Protein AF-A0A1E4BY58-F1 (afdb_monomer_lite)

Foldseek 3Di:
DQPCVVVVPFLLVLVVVVCCCPPVVDDDDPVVSVSSVVNNVVPVVRNLLSCLQPDDPVPDDPVSVVVSVVSVVVVVVVVCVVCVPPPPVPAAEWEWDFDDDDDDFPPDDFDQKDKDFDDWQDQKKKKKKKAALQDAFAKWWKWKAAPVGTQHIYIYTGHDSHGMTIIIDMGGDDNVDGGRMIMIGTAFQDDDDPPDDPVSCSHGNGGGITMDMD

Radius of gyration: 23.27 Å; chains: 1; bounding box: 49×33×70 Å

Secondary structure (DSSP, 8-state):
--HHHHTT--HHHHHHHHHHHHTT-----HHHHHHHHHHHHT-HHHHHHHHHHHS-GGG--HHHHHHHHHHHHHHHHHHHHHTTT-------EEE-EE-PPPS---SSPPBSEEEEE--TT-SEEEEEEEEEEESSSEEEEEEEE-SSSEEEEEEEEESS-EEEEEEEEEEEPPTTS--SEEEEEEE-SSPPPTT--HHHHHHHS---BEEEE-

Sequence (214 aa):
MSLATELGIPAEVTLALTYVREVLGYPIPESILAQLWSATRSMPADYYKALMLGYPRTRHSMVSSVGRRIFKARHQAQVKAANGSVGSAADPRIEMRRVGRPAGLPDSPPALRHRVSIAPGAQRCAIVIAMEGAGPARRYVFEVNTHDRHLAQLTYRDLFGRGELFLGAEIGLPGDVAVDHIWIEARQSGILVPGHSADEQAKFGPRPFRLLAS

Structure (mmCIF, N/CA/C/O backbone):
data_AF-A0A1E4BY58-F1
#
_entry.id   AF-A0A1E4BY58-F1
#
loop_
_atom_site.group_PDB
_atom_site.id
_atom_site.type_symbol
_atom_site.label_atom_id
_atom_site.label_alt_id
_atom_site.label_comp_id
_atom_site.label_asym_id
_atom_site.label_entity_id
_atom_site.label_seq_id
_atom_site.pdbx_PDB_ins_code
_atom_site.Cartn_x
_atom_site.Cartn_y
_atom_site.Cartn_z
_atom_site.occupancy
_atom_site.B_iso_or_equiv
_atom_site.auth_seq_id
_atom_site.auth_comp_id
_atom_site.auth_asym_id
_atom_site.auth_atom_id
_atom_site.pdbx_PDB_model_num
ATOM 1 N N . MET A 1 1 ? 9.809 -8.967 -48.007 1.00 46.97 1 MET A N 1
ATOM 2 C CA . MET A 1 1 ? 9.411 -8.735 -46.600 1.00 46.97 1 MET A CA 1
ATOM 3 C C . MET A 1 1 ? 10.316 -9.578 -45.721 1.00 46.97 1 MET A C 1
ATOM 5 O O . MET A 1 1 ? 10.729 -10.630 -46.187 1.00 46.97 1 MET A O 1
ATOM 9 N N . SER A 1 2 ? 10.715 -9.115 -44.531 1.00 52.78 2 SER A N 1
ATOM 10 C CA . SER A 1 2 ? 11.531 -9.957 -43.645 1.00 52.78 2 SER A CA 1
ATOM 11 C C . SER A 1 2 ? 10.623 -10.905 -42.852 1.00 52.78 2 SER A C 1
ATOM 13 O O . SER A 1 2 ? 9.502 -10.535 -42.501 1.00 52.78 2 SER A O 1
ATOM 15 N N . LEU A 1 3 ? 11.109 -12.116 -42.563 1.00 53.34 3 LEU A N 1
ATOM 16 C CA . LEU A 1 3 ? 10.375 -13.163 -41.837 1.00 53.34 3 LEU A CA 1
ATOM 17 C C . LEU A 1 3 ? 9.826 -12.664 -40.485 1.00 53.34 3 LEU A C 1
ATOM 19 O O . LEU A 1 3 ? 8.757 -13.062 -40.040 1.00 53.34 3 LEU A O 1
ATOM 23 N N . ALA A 1 4 ? 10.542 -11.736 -39.845 1.00 51.12 4 ALA A N 1
ATOM 24 C CA . ALA A 1 4 ? 10.138 -11.118 -38.587 1.00 51.12 4 ALA A CA 1
ATOM 25 C C . ALA A 1 4 ? 8.933 -10.168 -38.733 1.00 51.12 4 ALA A C 1
ATOM 27 O O . ALA A 1 4 ? 8.149 -10.039 -37.795 1.00 51.12 4 ALA A O 1
ATOM 28 N N . THR A 1 5 ? 8.755 -9.537 -39.899 1.00 54.44 5 THR A N 1
ATOM 29 C CA . THR A 1 5 ? 7.566 -8.733 -40.217 1.00 54.44 5 THR A CA 1
ATOM 30 C C . THR A 1 5 ? 6.358 -9.622 -40.523 1.00 54.44 5 THR A C 1
ATOM 32 O O . THR A 1 5 ? 5.258 -9.311 -40.080 1.00 54.44 5 THR A O 1
ATOM 35 N N . GLU A 1 6 ? 6.556 -10.747 -41.218 1.00 56.97 6 GLU A N 1
ATOM 36 C CA . GLU A 1 6 ? 5.494 -11.733 -41.498 1.00 56.97 6 GLU A CA 1
ATOM 37 C C . GLU A 1 6 ? 5.015 -12.461 -40.234 1.00 56.97 6 GLU A C 1
ATOM 39 O O . GLU A 1 6 ? 3.825 -12.719 -40.082 1.00 56.97 6 GLU A O 1
ATOM 44 N N . LEU A 1 7 ? 5.923 -12.737 -39.296 1.00 58.59 7 LEU A N 1
ATOM 45 C CA . LEU A 1 7 ? 5.618 -13.377 -38.012 1.00 58.59 7 LEU A CA 1
ATOM 46 C C . LEU A 1 7 ? 5.149 -12.390 -36.926 1.00 58.59 7 LEU A C 1
ATOM 48 O O . LEU A 1 7 ? 4.880 -12.810 -35.802 1.00 58.59 7 LEU A O 1
ATOM 52 N N . GLY A 1 8 ? 5.071 -11.088 -37.228 1.00 59.50 8 GLY A N 1
ATOM 53 C CA . GLY A 1 8 ? 4.633 -10.062 -36.277 1.00 59.50 8 GLY A CA 1
ATOM 54 C C . GLY A 1 8 ? 5.511 -9.960 -35.024 1.00 59.50 8 GLY A C 1
ATOM 55 O O . GLY A 1 8 ? 4.993 -9.706 -33.937 1.00 59.50 8 GLY A O 1
ATOM 56 N N . ILE A 1 9 ? 6.824 -10.194 -35.144 1.00 61.91 9 ILE A N 1
ATOM 57 C CA . ILE A 1 9 ? 7.728 -10.237 -33.988 1.00 61.91 9 ILE A CA 1
ATOM 58 C C . ILE A 1 9 ? 7.882 -8.822 -33.399 1.00 61.91 9 ILE A C 1
ATOM 60 O O . ILE A 1 9 ? 8.377 -7.930 -34.094 1.00 61.91 9 ILE A O 1
ATOM 64 N N . PRO A 1 10 ? 7.510 -8.598 -32.123 1.00 65.25 10 PRO A N 1
ATOM 65 C CA . PRO A 1 10 ? 7.598 -7.281 -31.499 1.00 65.25 10 PRO A CA 1
ATOM 66 C C . PRO A 1 10 ? 9.046 -6.794 -31.350 1.00 65.25 10 PRO A C 1
ATOM 68 O O . PRO A 1 10 ? 9.957 -7.580 -31.072 1.00 65.25 10 PRO A O 1
ATOM 71 N N . ALA A 1 11 ? 9.263 -5.480 -31.459 1.00 66.12 11 ALA A N 1
ATOM 72 C CA . ALA A 1 11 ? 10.578 -4.845 -31.305 1.00 66.12 11 ALA A CA 1
ATOM 73 C C . ALA A 1 11 ? 11.234 -5.131 -29.935 1.00 66.12 11 ALA A C 1
ATOM 75 O O . ALA A 1 11 ? 12.462 -5.132 -29.804 1.00 66.12 11 ALA A O 1
ATOM 76 N N . GLU A 1 12 ? 10.422 -5.415 -28.917 1.00 64.94 12 GLU A N 1
ATOM 77 C CA . GLU A 1 12 ? 10.828 -5.851 -27.582 1.00 64.94 12 GLU A CA 1
ATOM 78 C C . GLU A 1 12 ? 11.657 -7.142 -27.612 1.00 64.94 12 GLU A C 1
ATOM 80 O O . GLU A 1 12 ? 12.618 -7.273 -26.851 1.00 64.94 12 GLU A O 1
ATOM 85 N N . VAL A 1 13 ? 11.332 -8.070 -28.515 1.00 66.38 13 VAL A N 1
ATOM 86 C CA . VAL A 1 13 ? 12.014 -9.365 -28.648 1.00 66.38 13 VAL A CA 1
ATOM 87 C C . VAL A 1 13 ? 13.429 -9.174 -29.193 1.00 66.38 13 VAL A C 1
ATOM 89 O O . VAL A 1 13 ? 14.374 -9.759 -28.665 1.00 66.38 13 VAL A O 1
ATOM 92 N N . THR A 1 14 ? 13.610 -8.291 -30.178 1.00 69.38 14 THR A N 1
ATOM 93 C CA . THR A 1 14 ? 14.926 -7.946 -30.744 1.00 69.38 14 THR A CA 1
ATOM 94 C C . THR A 1 14 ? 15.875 -7.397 -29.682 1.00 69.38 14 THR A C 1
ATOM 96 O O . THR A 1 14 ? 17.033 -7.810 -29.591 1.00 69.38 14 THR A O 1
ATOM 99 N N . LEU A 1 15 ? 15.384 -6.481 -28.845 1.00 65.88 15 LEU A N 1
ATOM 100 C CA . LEU A 1 15 ? 16.181 -5.861 -27.787 1.00 65.88 15 LEU A CA 1
ATOM 101 C C . LEU A 1 15 ? 16.506 -6.839 -26.656 1.00 65.88 15 LEU A C 1
ATOM 103 O O . LEU A 1 15 ? 17.638 -6.847 -26.171 1.00 65.88 15 LEU A O 1
ATOM 107 N N . ALA A 1 16 ? 15.552 -7.690 -26.268 1.00 67.19 16 ALA A N 1
ATOM 108 C CA . ALA A 1 16 ? 15.780 -8.726 -25.266 1.00 67.19 16 ALA A CA 1
ATOM 109 C C . ALA A 1 16 ? 16.841 -9.738 -25.730 1.00 67.19 16 ALA A C 1
ATOM 111 O O . ALA A 1 16 ? 17.780 -10.023 -24.989 1.00 67.19 16 ALA A O 1
ATOM 112 N N . LEU A 1 17 ? 16.743 -10.226 -26.970 1.00 70.88 17 LEU A N 1
ATOM 113 C CA . LEU A 1 17 ? 17.702 -11.177 -27.543 1.00 70.88 17 LEU A CA 1
ATOM 114 C C . LEU A 1 17 ? 19.094 -10.561 -27.726 1.00 70.88 17 LEU A C 1
ATOM 116 O O . LEU A 1 17 ? 20.095 -11.214 -27.441 1.00 70.88 17 LEU A O 1
ATOM 120 N N . THR A 1 18 ? 19.175 -9.288 -28.117 1.00 70.88 18 THR A N 1
ATOM 121 C CA . THR A 1 18 ? 20.461 -8.572 -28.189 1.00 70.88 18 THR A CA 1
ATOM 122 C C . THR A 1 18 ? 21.113 -8.480 -26.808 1.00 70.88 18 THR A C 1
ATOM 124 O O . THR A 1 18 ? 22.286 -8.813 -26.658 1.00 70.88 18 THR A O 1
ATOM 127 N N . TYR A 1 19 ? 20.345 -8.127 -25.771 1.00 67.62 19 TYR A N 1
ATOM 128 C CA . TYR A 1 19 ? 20.844 -8.086 -24.395 1.00 67.62 19 TYR A CA 1
ATOM 129 C C . TYR A 1 19 ? 21.314 -9.463 -23.900 1.00 67.62 19 TYR A C 1
ATOM 131 O O . TYR A 1 19 ? 22.380 -9.572 -23.298 1.00 67.62 19 TYR A O 1
ATOM 139 N N . VAL A 1 20 ? 20.558 -10.528 -24.178 1.00 69.62 20 VAL A N 1
ATOM 140 C CA . VAL A 1 20 ? 20.932 -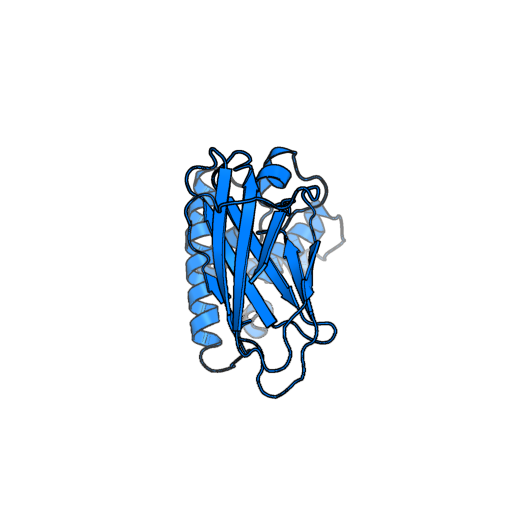11.904 -23.809 1.00 69.62 20 VAL A CA 1
ATOM 141 C C . VAL A 1 20 ? 22.244 -12.331 -24.477 1.00 69.62 20 VAL A C 1
ATOM 143 O O . VAL A 1 20 ? 23.090 -12.939 -23.823 1.00 69.62 20 VAL A O 1
ATOM 146 N N . ARG A 1 21 ? 22.466 -11.967 -25.742 1.00 76.19 21 ARG A N 1
ATOM 147 C CA . ARG A 1 21 ? 23.733 -12.252 -26.425 1.00 76.19 21 ARG A CA 1
ATOM 148 C C . ARG A 1 21 ? 24.895 -11.444 -25.855 1.00 76.19 21 ARG A C 1
ATOM 150 O O . ARG A 1 21 ? 25.920 -12.014 -25.501 1.00 76.19 21 ARG A O 1
ATOM 157 N N . GLU A 1 22 ? 24.749 -10.124 -25.795 1.00 74.56 22 GLU A N 1
ATOM 158 C CA . GLU A 1 22 ? 25.859 -9.212 -25.491 1.00 74.56 22 GLU A CA 1
ATOM 159 C C . GLU A 1 22 ? 26.211 -9.165 -24.003 1.00 74.56 22 GLU A C 1
ATOM 161 O O . GLU A 1 22 ? 27.372 -8.977 -23.652 1.00 74.56 22 GLU A O 1
ATOM 166 N N . VAL A 1 23 ? 25.220 -9.321 -23.121 1.00 70.50 23 VAL A N 1
ATOM 167 C CA . VAL A 1 23 ? 25.404 -9.175 -21.669 1.00 70.50 23 VAL A CA 1
ATOM 168 C C . VAL A 1 23 ? 25.428 -10.521 -20.957 1.00 70.50 23 VAL A C 1
ATOM 170 O O . VAL A 1 23 ? 26.223 -10.694 -20.039 1.00 70.50 23 VAL A O 1
ATOM 173 N N . LEU A 1 24 ? 24.583 -11.474 -21.364 1.00 68.25 24 LEU A N 1
ATOM 174 C CA . LEU A 1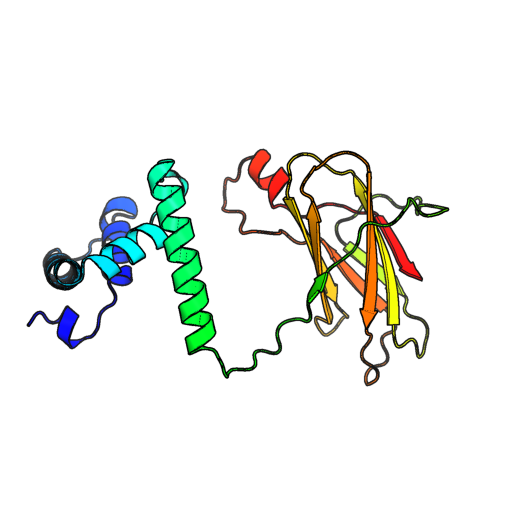 24 ? 24.542 -12.809 -20.748 1.00 68.25 24 LEU A CA 1
ATOM 175 C C . LEU A 1 24 ? 25.424 -13.834 -21.479 1.00 68.25 24 LEU A C 1
ATOM 177 O O . LEU A 1 24 ? 25.535 -14.967 -21.018 1.00 68.25 24 LEU A O 1
ATOM 181 N N . GLY A 1 25 ? 26.054 -13.451 -22.596 1.00 71.75 25 GLY A N 1
ATOM 182 C CA . GLY A 1 25 ? 27.020 -14.280 -23.321 1.00 71.75 25 GLY A CA 1
ATOM 183 C C . GLY A 1 25 ? 26.413 -15.480 -24.050 1.00 71.75 25 GLY A C 1
ATOM 184 O O . GLY A 1 25 ? 27.142 -16.392 -24.435 1.00 71.75 25 GLY A O 1
ATOM 185 N N . TYR A 1 26 ? 25.091 -15.513 -24.239 1.00 73.38 26 TYR A N 1
ATOM 186 C CA . TYR A 1 26 ? 24.438 -16.629 -24.920 1.00 73.38 26 TYR A CA 1
ATOM 187 C C . TYR A 1 26 ? 24.662 -16.565 -26.440 1.00 73.38 26 TYR A C 1
ATOM 189 O O . TYR A 1 26 ? 24.465 -15.508 -27.050 1.00 73.38 26 TYR A O 1
ATOM 197 N N . PRO A 1 27 ? 25.025 -17.685 -27.091 1.00 72.44 27 PRO A N 1
ATOM 198 C CA . PRO A 1 27 ? 25.291 -17.713 -28.523 1.00 72.44 27 PRO A CA 1
ATOM 199 C C . PRO A 1 27 ? 23.979 -17.668 -29.314 1.00 72.44 27 PRO A C 1
ATOM 201 O O . PRO A 1 27 ? 23.386 -18.693 -29.641 1.00 72.44 27 PRO A O 1
ATOM 204 N N . ILE A 1 28 ? 23.517 -16.458 -29.626 1.00 74.38 28 ILE A N 1
ATOM 205 C CA . ILE A 1 28 ? 22.396 -16.235 -30.543 1.00 74.38 28 ILE A CA 1
ATOM 206 C C . ILE A 1 28 ? 22.964 -16.041 -31.959 1.00 74.38 28 ILE A C 1
ATOM 208 O O . ILE A 1 28 ? 23.807 -15.157 -32.144 1.00 74.38 28 ILE A O 1
ATOM 212 N N . PRO A 1 29 ? 22.523 -16.829 -32.960 1.00 82.19 29 PRO A N 1
ATOM 213 C CA . PRO A 1 29 ? 22.998 -16.706 -34.335 1.00 82.19 29 PRO A CA 1
ATOM 214 C C . PRO A 1 29 ? 22.824 -15.292 -34.906 1.00 82.19 29 PRO A C 1
ATOM 216 O O . PRO A 1 29 ? 21.736 -14.716 -34.856 1.00 82.19 29 PRO A O 1
ATOM 219 N N . GLU A 1 30 ? 23.887 -14.755 -35.512 1.00 77.06 30 GLU A N 1
ATOM 220 C CA . GLU A 1 30 ? 23.903 -13.409 -36.111 1.00 77.06 30 GLU A CA 1
ATOM 221 C C . GLU A 1 30 ? 22.820 -13.235 -37.183 1.00 77.06 30 GLU A C 1
ATOM 223 O O . GLU A 1 30 ? 22.201 -12.181 -37.289 1.00 77.06 30 GLU A O 1
ATOM 228 N N . SER A 1 31 ? 22.531 -14.294 -37.943 1.00 76.81 31 SER A N 1
ATOM 229 C CA . SER A 1 31 ? 21.498 -14.293 -38.981 1.00 76.81 31 SER A CA 1
ATOM 230 C C . SER A 1 31 ? 20.103 -13.981 -38.430 1.00 76.81 31 SER A C 1
ATOM 232 O O . SER A 1 31 ? 19.334 -13.276 -39.082 1.00 76.81 31 SER A O 1
ATOM 234 N N . ILE A 1 32 ? 19.790 -14.449 -37.218 1.00 72.00 32 ILE A N 1
ATOM 235 C CA . ILE A 1 32 ? 18.512 -14.192 -36.545 1.00 72.00 32 ILE A CA 1
ATOM 236 C C . ILE A 1 32 ? 18.453 -12.732 -36.088 1.00 72.00 32 ILE A C 1
ATOM 238 O O . ILE A 1 32 ? 17.464 -12.043 -36.333 1.00 72.00 32 ILE A O 1
ATOM 242 N N . LEU A 1 33 ? 19.532 -12.223 -35.487 1.00 72.06 33 LEU A N 1
ATOM 243 C CA . LEU A 1 33 ? 19.598 -10.830 -35.044 1.00 72.06 33 LEU A CA 1
ATOM 244 C C . LEU A 1 33 ? 19.538 -9.852 -36.218 1.00 72.06 33 LEU A C 1
ATOM 246 O O . LEU A 1 33 ? 18.792 -8.882 -36.148 1.00 72.06 33 LEU A O 1
ATOM 250 N N . ALA A 1 34 ? 20.245 -10.115 -37.316 1.00 74.50 34 ALA A N 1
ATOM 251 C CA . ALA A 1 34 ? 20.213 -9.274 -38.510 1.00 74.50 34 ALA A CA 1
ATOM 252 C C . ALA A 1 34 ? 18.800 -9.168 -39.114 1.00 74.50 34 ALA A C 1
ATOM 254 O O . ALA A 1 34 ? 18.358 -8.074 -39.481 1.00 74.50 34 ALA A O 1
ATOM 255 N N . GLN A 1 35 ? 18.051 -10.276 -39.153 1.00 69.94 35 GLN A N 1
ATOM 256 C CA . GLN A 1 35 ? 16.657 -10.278 -39.607 1.00 69.94 35 GLN A CA 1
ATOM 257 C C . GLN A 1 35 ? 15.755 -9.467 -38.671 1.00 69.94 35 GLN A C 1
ATOM 259 O O . GLN A 1 35 ? 14.987 -8.621 -39.138 1.00 69.94 35 GLN A O 1
ATOM 264 N N . LEU A 1 36 ? 15.900 -9.653 -37.359 1.00 68.00 36 LEU A N 1
ATOM 265 C CA . LEU A 1 36 ? 15.161 -8.900 -36.346 1.00 68.00 36 LEU A CA 1
ATOM 266 C C . LEU A 1 36 ? 15.479 -7.399 -36.398 1.00 68.00 36 LEU A C 1
ATOM 268 O O . LEU A 1 36 ? 14.567 -6.573 -36.363 1.00 68.00 36 LEU A O 1
ATOM 272 N N . TRP A 1 37 ? 16.747 -7.021 -36.571 1.00 68.19 37 TRP A N 1
ATOM 273 C CA . TRP A 1 37 ? 17.176 -5.631 -36.739 1.00 68.19 37 TRP A CA 1
ATOM 274 C C . TRP A 1 37 ? 16.592 -4.988 -37.995 1.00 68.19 37 TRP A C 1
ATOM 276 O O . TRP A 1 37 ? 16.161 -3.835 -37.937 1.00 68.19 37 TRP A O 1
ATOM 286 N N . SER A 1 38 ? 16.532 -5.719 -39.111 1.00 69.62 38 SER A N 1
ATOM 287 C CA . SER A 1 38 ? 15.926 -5.218 -40.351 1.00 69.62 38 SER A CA 1
ATOM 288 C C . SER A 1 38 ? 14.427 -4.932 -40.193 1.00 69.62 38 SER A C 1
ATOM 290 O O . SER A 1 38 ? 13.962 -3.875 -40.616 1.00 69.62 38 SER A O 1
ATOM 292 N N . ALA A 1 39 ? 13.689 -5.809 -39.499 1.00 65.00 39 ALA A N 1
ATOM 293 C CA . ALA A 1 39 ? 12.278 -5.598 -39.177 1.00 65.00 39 ALA A CA 1
ATOM 294 C C . ALA A 1 39 ? 12.092 -4.430 -38.203 1.00 65.00 39 ALA A C 1
ATOM 296 O O . ALA A 1 39 ? 11.260 -3.554 -38.417 1.00 65.00 39 ALA A O 1
ATOM 297 N N . THR A 1 40 ? 12.921 -4.366 -37.165 1.00 62.38 40 THR A N 1
ATOM 298 C CA . THR A 1 40 ? 12.799 -3.370 -36.095 1.00 62.38 40 THR A CA 1
ATOM 299 C C . THR A 1 40 ? 13.118 -1.953 -36.588 1.00 62.38 40 THR A C 1
ATOM 301 O O . THR A 1 40 ? 12.445 -0.995 -36.212 1.00 62.38 40 THR A O 1
ATOM 304 N N . ARG A 1 41 ? 14.095 -1.799 -37.495 1.00 64.75 41 ARG A N 1
ATOM 305 C CA . ARG A 1 41 ? 14.437 -0.504 -38.119 1.00 64.75 41 ARG A CA 1
ATOM 306 C C . ARG A 1 41 ? 13.337 0.051 -39.027 1.00 64.75 41 ARG A C 1
ATOM 308 O O . ARG A 1 41 ? 13.316 1.257 -39.252 1.00 64.75 41 ARG A O 1
ATOM 315 N N . SER A 1 42 ? 12.421 -0.790 -39.512 1.00 64.81 42 SER A N 1
ATOM 316 C CA . SER A 1 42 ? 11.262 -0.342 -40.297 1.00 64.81 42 SER A CA 1
ATOM 31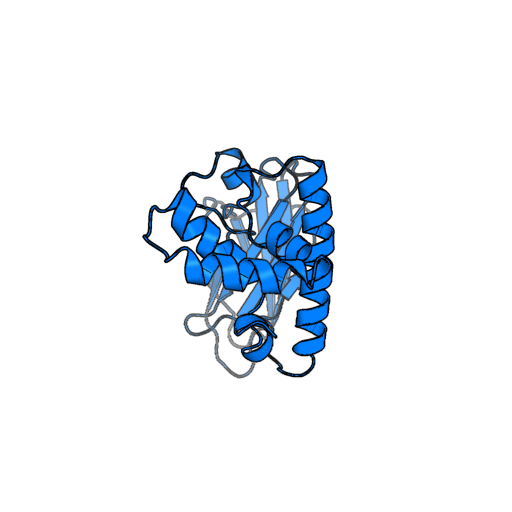7 C C . SER A 1 42 ? 10.159 0.309 -39.444 1.00 64.81 42 SER A C 1
ATOM 319 O O . SER A 1 42 ? 9.297 0.997 -39.984 1.00 64.81 42 SER A O 1
ATOM 321 N N . MET A 1 43 ? 10.220 0.161 -38.111 1.00 65.56 43 MET A N 1
ATOM 322 C CA . MET A 1 43 ? 9.255 0.712 -37.148 1.00 65.56 43 MET A CA 1
ATOM 323 C C . MET A 1 43 ? 9.976 1.471 -36.014 1.00 65.56 43 MET A C 1
ATOM 325 O O . MET A 1 43 ? 10.056 0.998 -34.876 1.00 65.56 43 MET A O 1
ATOM 329 N N . PRO A 1 44 ? 10.518 2.675 -36.288 1.00 65.25 44 PRO A N 1
ATOM 330 C CA . PRO A 1 44 ? 11.365 3.403 -35.340 1.00 65.25 44 PRO A CA 1
ATOM 331 C C . PRO A 1 44 ? 10.649 3.751 -34.025 1.00 65.25 44 PRO A C 1
ATOM 333 O O . PRO A 1 44 ? 11.271 3.730 -32.965 1.00 65.25 44 PRO A O 1
ATOM 336 N N . ALA A 1 45 ? 9.342 4.027 -34.056 1.00 67.12 45 ALA A N 1
ATOM 337 C CA . ALA A 1 45 ? 8.574 4.343 -32.852 1.00 67.12 45 ALA A CA 1
ATOM 338 C C . ALA A 1 45 ? 8.499 3.162 -31.863 1.00 67.12 45 ALA A C 1
ATOM 340 O O . ALA A 1 45 ? 8.691 3.358 -30.659 1.00 67.12 45 ALA A O 1
ATOM 341 N N . ASP A 1 46 ? 8.278 1.946 -32.367 1.00 64.31 46 ASP A N 1
ATOM 342 C CA . ASP A 1 46 ? 8.193 0.730 -31.553 1.00 64.31 46 ASP A CA 1
ATOM 343 C C . ASP A 1 46 ? 9.564 0.313 -31.024 1.00 64.31 46 ASP A C 1
ATOM 345 O O . ASP A 1 46 ? 9.687 -0.065 -29.860 1.00 64.31 46 ASP A O 1
ATOM 349 N N . TYR A 1 47 ? 10.620 0.517 -31.815 1.00 65.00 47 TYR A N 1
ATOM 350 C CA . TYR A 1 47 ? 11.999 0.362 -31.357 1.00 65.00 47 TYR A CA 1
ATOM 351 C C . TYR A 1 47 ? 12.330 1.272 -30.167 1.00 65.00 47 TYR A C 1
ATOM 353 O O . TYR A 1 47 ? 12.798 0.797 -29.132 1.00 65.00 47 TYR A O 1
ATOM 361 N N . TYR A 1 48 ? 12.061 2.578 -30.269 1.00 66.12 48 TYR A N 1
ATOM 362 C CA . TYR A 1 48 ? 12.342 3.512 -29.172 1.00 66.12 48 TYR A CA 1
ATOM 363 C C . TYR A 1 48 ? 11.475 3.239 -27.941 1.00 66.12 48 TYR A C 1
ATOM 365 O O . TYR A 1 48 ? 11.959 3.356 -26.813 1.00 66.12 48 TYR A O 1
ATOM 373 N N . LYS A 1 49 ? 10.213 2.842 -28.132 1.00 66.31 49 LYS A N 1
ATOM 374 C CA . LYS A 1 49 ? 9.328 2.403 -27.046 1.00 66.31 49 LYS A CA 1
ATOM 375 C C . LYS A 1 49 ? 9.918 1.187 -26.330 1.00 66.31 49 LYS A C 1
ATOM 377 O O . LYS A 1 49 ? 10.063 1.223 -25.108 1.00 66.31 49 LYS A O 1
ATOM 382 N N . ALA A 1 50 ? 10.299 0.155 -27.072 1.00 63.81 50 ALA A N 1
ATOM 383 C CA . ALA A 1 50 ? 10.873 -1.066 -26.529 1.00 63.81 50 ALA A CA 1
ATOM 384 C C . ALA A 1 50 ? 12.216 -0.804 -25.824 1.00 63.81 50 ALA A C 1
ATOM 386 O O . ALA A 1 50 ? 12.427 -1.2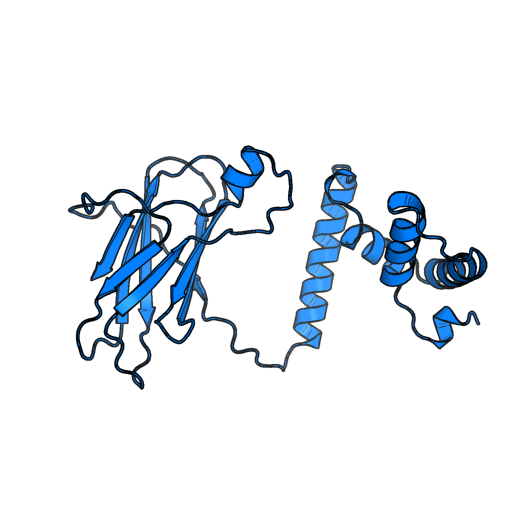83 -24.710 1.00 63.81 50 ALA A O 1
ATOM 387 N N . LEU A 1 51 ? 13.073 0.052 -26.391 1.00 66.00 51 LEU A N 1
ATOM 388 C CA . LEU A 1 51 ? 14.342 0.470 -25.786 1.00 66.00 51 LEU A CA 1
ATOM 389 C C . LEU A 1 51 ? 14.106 1.183 -24.453 1.00 66.00 51 LEU A C 1
ATOM 391 O O . LEU A 1 51 ? 14.719 0.860 -23.440 1.00 66.00 51 LEU A O 1
ATOM 395 N N . MET A 1 52 ? 13.167 2.127 -24.423 1.00 67.19 52 MET A N 1
ATOM 396 C CA . MET A 1 52 ? 12.850 2.877 -23.210 1.00 67.19 52 MET A CA 1
ATOM 397 C C . MET A 1 52 ? 12.201 2.006 -22.128 1.00 67.19 52 MET A C 1
ATOM 399 O O . MET A 1 52 ? 12.355 2.294 -20.941 1.00 67.19 52 MET A O 1
ATOM 403 N N . LEU A 1 53 ? 11.462 0.960 -22.502 1.00 65.19 53 LEU A N 1
ATOM 404 C CA . LEU A 1 53 ? 10.788 0.075 -21.551 1.00 65.19 53 LEU A CA 1
ATOM 405 C C . LEU A 1 53 ? 11.686 -1.061 -21.043 1.00 65.19 53 LEU A C 1
ATOM 407 O O . LEU A 1 53 ? 11.603 -1.372 -19.850 1.00 65.19 53 LEU A O 1
ATOM 411 N N . GLY A 1 54 ? 12.522 -1.634 -21.912 1.00 57.25 54 GLY A N 1
ATOM 412 C CA . GLY A 1 54 ? 13.302 -2.849 -21.663 1.00 57.25 54 GLY A CA 1
ATOM 413 C C . GLY A 1 54 ? 14.736 -2.636 -21.174 1.00 57.25 54 GLY A C 1
ATOM 414 O O . GLY A 1 54 ? 15.312 -3.561 -20.607 1.00 57.25 54 GLY A O 1
ATOM 415 N N . TYR A 1 55 ? 15.327 -1.447 -21.343 1.00 60.88 55 TYR A N 1
ATOM 416 C CA . TYR A 1 55 ? 16.718 -1.228 -20.931 1.00 60.88 55 TYR A CA 1
ATOM 417 C C . TYR A 1 55 ? 16.870 -1.122 -19.391 1.00 60.88 55 TYR A C 1
ATOM 419 O O . TYR A 1 55 ? 15.984 -0.581 -18.714 1.00 60.88 55 TYR A O 1
ATOM 427 N N . PRO A 1 56 ? 17.972 -1.630 -18.795 1.00 56.09 56 PRO A N 1
ATOM 428 C CA . PRO A 1 56 ? 18.180 -1.592 -17.347 1.00 56.09 56 PRO A CA 1
ATOM 429 C C . PRO A 1 56 ? 18.214 -0.167 -16.780 1.00 56.09 56 PRO A C 1
ATOM 431 O O . PRO A 1 56 ? 18.901 0.716 -17.297 1.00 56.09 56 PRO A O 1
ATOM 434 N N . ARG A 1 57 ? 17.528 0.042 -15.645 1.00 54.97 57 ARG A N 1
ATOM 435 C CA . ARG A 1 57 ? 17.354 1.355 -14.983 1.00 54.97 57 ARG A CA 1
ATOM 436 C C . ARG A 1 57 ? 18.669 2.072 -14.671 1.00 54.97 57 ARG A C 1
ATOM 438 O O . ARG A 1 57 ? 18.707 3.296 -14.706 1.00 54.97 57 ARG A O 1
ATOM 445 N N . THR A 1 58 ? 19.719 1.309 -14.388 1.00 51.91 58 THR A N 1
ATOM 446 C CA . THR A 1 58 ? 21.055 1.791 -14.014 1.00 51.91 58 THR A CA 1
ATOM 447 C C . THR A 1 58 ? 21.820 2.442 -15.166 1.00 51.91 58 THR A C 1
ATOM 449 O O . THR A 1 58 ? 22.810 3.120 -14.919 1.00 51.91 58 THR A O 1
ATOM 452 N N . ARG A 1 59 ? 21.367 2.279 -16.417 1.00 53.28 59 ARG A N 1
ATOM 453 C CA . ARG A 1 59 ? 22.014 2.845 -17.613 1.00 53.28 59 ARG A CA 1
ATOM 454 C C . ARG A 1 59 ? 21.248 4.009 -18.247 1.00 53.28 59 ARG A C 1
ATOM 456 O O . ARG A 1 59 ? 21.625 4.487 -19.314 1.00 53.28 59 ARG A O 1
ATOM 463 N N . HIS A 1 60 ? 20.172 4.473 -17.615 1.00 49.47 60 HIS A N 1
ATOM 464 C CA . HIS A 1 60 ? 19.420 5.624 -18.104 1.00 49.47 60 HIS A CA 1
ATOM 465 C C . HIS A 1 60 ? 20.064 6.943 -17.655 1.00 49.47 60 HIS A C 1
ATOM 467 O O . HIS A 1 60 ? 20.172 7.215 -16.462 1.00 49.47 60 HIS A O 1
ATOM 473 N N . SER A 1 61 ? 20.403 7.814 -18.608 1.00 55.59 61 SER A N 1
ATOM 474 C CA . SER A 1 61 ? 20.661 9.235 -18.339 1.00 55.59 61 SER A CA 1
ATOM 475 C C . SER A 1 61 ? 19.366 9.973 -17.954 1.00 55.59 61 SER A C 1
ATOM 477 O O . SER A 1 61 ? 18.266 9.505 -18.278 1.00 55.59 61 SER A O 1
ATOM 479 N N . MET A 1 62 ? 19.462 11.154 -17.318 1.00 47.50 62 MET A N 1
ATOM 480 C CA . MET A 1 62 ? 18.291 11.970 -16.929 1.00 47.50 62 MET A CA 1
ATOM 481 C C . MET A 1 62 ? 17.279 12.154 -18.075 1.00 47.50 62 MET A C 1
ATOM 483 O O . MET A 1 62 ? 16.079 11.997 -17.860 1.00 47.50 62 MET A O 1
ATOM 487 N N . VAL A 1 63 ? 17.746 12.393 -19.303 1.00 54.72 63 VAL A N 1
ATOM 488 C CA . VAL A 1 63 ? 16.889 12.590 -20.487 1.00 54.72 63 VAL A CA 1
ATOM 489 C C . VAL A 1 63 ? 16.132 11.309 -20.864 1.00 54.72 63 VAL A C 1
ATOM 491 O O . VAL A 1 63 ? 14.923 11.332 -21.098 1.00 54.72 63 VAL A O 1
ATOM 494 N N . SER A 1 64 ? 16.803 10.156 -20.837 1.00 52.38 64 SER A N 1
ATOM 495 C CA . SER A 1 64 ? 16.171 8.863 -21.139 1.00 52.38 64 SER A CA 1
ATOM 496 C C . SER A 1 64 ? 15.156 8.421 -20.068 1.00 52.38 64 SER A C 1
ATOM 498 O O . SER A 1 64 ? 14.192 7.715 -20.368 1.00 52.38 64 SER A O 1
ATOM 500 N N . SER A 1 65 ? 15.305 8.895 -18.826 1.00 53.75 65 SER A N 1
ATOM 501 C CA . SER A 1 65 ? 14.352 8.625 -17.741 1.00 53.75 65 SER A CA 1
ATOM 502 C C . SER A 1 65 ? 12.984 9.294 -17.966 1.00 53.75 65 SER A C 1
ATOM 504 O O . SER A 1 65 ? 11.941 8.704 -17.659 1.00 53.75 65 SER A O 1
ATOM 506 N N . VAL A 1 66 ? 12.978 10.493 -18.564 1.00 60.41 66 VAL A N 1
ATOM 507 C CA . VAL A 1 66 ? 11.763 11.248 -18.914 1.00 60.41 66 VAL A CA 1
ATOM 508 C C . VAL A 1 66 ? 11.036 10.573 -20.074 1.00 60.41 66 VAL A C 1
ATOM 510 O O . VAL A 1 66 ? 9.833 10.319 -19.973 1.00 60.41 66 VAL A O 1
ATOM 513 N N . GLY A 1 67 ? 11.770 10.188 -21.125 1.00 59.59 67 GLY A N 1
ATOM 514 C CA . GLY A 1 67 ? 11.225 9.436 -22.259 1.00 59.59 67 GLY A CA 1
ATOM 515 C C . GLY A 1 67 ? 10.535 8.152 -21.800 1.00 59.59 67 GLY A C 1
ATOM 516 O O . GLY A 1 67 ? 9.354 7.938 -22.077 1.00 59.59 67 GLY A O 1
ATOM 517 N N . ARG A 1 68 ? 11.211 7.350 -20.971 1.00 64.56 68 ARG A N 1
ATOM 518 C CA . ARG A 1 68 ? 10.630 6.143 -20.370 1.00 64.56 68 ARG A CA 1
ATOM 519 C C . ARG A 1 68 ? 9.341 6.408 -19.600 1.00 64.56 68 ARG A C 1
ATOM 521 O O . ARG A 1 68 ? 8.412 5.608 -19.686 1.00 64.56 68 ARG A O 1
ATOM 528 N N . ARG A 1 69 ? 9.250 7.503 -18.840 1.00 62.59 69 ARG A N 1
ATOM 529 C CA . ARG A 1 69 ? 8.029 7.846 -18.092 1.00 62.59 69 ARG A CA 1
ATOM 530 C C . ARG A 1 69 ? 6.845 8.094 -19.031 1.00 62.59 69 ARG A C 1
ATOM 532 O O . ARG A 1 69 ? 5.752 7.607 -18.746 1.00 62.59 69 ARG A O 1
ATOM 539 N N . ILE A 1 70 ? 7.077 8.780 -20.149 1.00 68.75 70 ILE A N 1
ATOM 540 C CA . ILE A 1 70 ? 6.067 9.054 -21.183 1.00 68.75 70 ILE A CA 1
ATOM 541 C C . ILE A 1 70 ? 5.637 7.753 -21.873 1.00 68.75 70 ILE A C 1
ATOM 543 O O . ILE A 1 70 ? 4.443 7.456 -21.939 1.00 68.75 70 ILE A O 1
ATOM 547 N N . PHE A 1 71 ? 6.593 6.937 -22.329 1.00 65.12 71 PHE A N 1
ATOM 548 C CA . PHE A 1 71 ? 6.299 5.666 -23.001 1.00 65.12 71 PHE A CA 1
ATOM 549 C C . PHE A 1 71 ? 5.608 4.663 -22.075 1.00 65.12 71 PHE A C 1
ATOM 551 O O . PHE A 1 71 ? 4.657 4.005 -22.489 1.00 65.12 71 PHE A O 1
ATOM 558 N N . LYS A 1 72 ? 6.002 4.602 -20.798 1.00 70.25 72 LYS A N 1
ATOM 559 C CA . LYS A 1 72 ? 5.336 3.768 -19.792 1.00 70.25 72 LYS A CA 1
ATOM 560 C C . LYS A 1 72 ? 3.897 4.216 -19.544 1.00 70.25 72 LYS A C 1
ATOM 562 O O . LYS A 1 72 ? 3.017 3.365 -19.473 1.00 70.25 72 LYS A O 1
ATOM 567 N N . ALA A 1 73 ? 3.645 5.520 -19.427 1.00 64.88 73 ALA A N 1
ATOM 568 C CA . ALA A 1 73 ? 2.292 6.043 -19.239 1.00 64.88 73 ALA A CA 1
ATOM 569 C C . ALA A 1 73 ? 1.389 5.723 -20.443 1.00 64.88 73 ALA A C 1
ATOM 571 O O . ALA A 1 73 ? 0.271 5.245 -20.260 1.00 64.88 73 ALA A O 1
ATOM 572 N N . ARG A 1 74 ? 1.899 5.899 -21.669 1.00 69.62 74 ARG A N 1
ATOM 573 C CA . ARG A 1 74 ? 1.186 5.550 -22.909 1.00 69.62 74 ARG A CA 1
ATOM 574 C C . ARG A 1 74 ? 0.925 4.051 -23.033 1.00 69.62 74 ARG A C 1
ATOM 576 O O . ARG A 1 74 ? -0.203 3.665 -23.309 1.00 69.62 74 ARG A O 1
ATOM 583 N N . HIS A 1 75 ? 1.922 3.213 -22.759 1.00 65.94 75 HIS A N 1
ATOM 584 C CA . HIS A 1 75 ? 1.760 1.758 -22.752 1.00 65.94 75 HIS A CA 1
ATOM 585 C C . HIS A 1 75 ? 0.721 1.318 -21.714 1.00 65.94 75 HIS A C 1
ATOM 587 O O . HIS A 1 75 ? -0.112 0.465 -21.991 1.00 65.94 75 HIS A O 1
ATOM 593 N N . GLN A 1 76 ? 0.730 1.900 -20.513 1.00 66.00 76 GLN A N 1
ATOM 594 C CA . GLN A 1 76 ? -0.275 1.594 -19.493 1.00 66.00 76 GLN A CA 1
ATOM 595 C C . GLN A 1 76 ? -1.684 2.023 -19.912 1.00 66.00 76 GLN A C 1
ATOM 597 O O . GLN A 1 76 ? -2.631 1.295 -19.639 1.00 66.00 76 GLN A O 1
ATOM 602 N N . ALA A 1 77 ? -1.833 3.170 -20.579 1.00 66.06 77 ALA A N 1
ATOM 603 C CA . ALA A 1 77 ? -3.115 3.602 -21.131 1.00 66.06 77 ALA A CA 1
ATOM 604 C C . ALA A 1 77 ? -3.601 2.667 -22.254 1.00 66.06 77 ALA A C 1
ATOM 606 O O . ALA A 1 77 ? -4.766 2.285 -22.250 1.00 66.06 77 ALA A O 1
ATOM 607 N N . GLN A 1 78 ? -2.706 2.236 -23.150 1.00 68.56 78 GLN A N 1
ATOM 608 C CA . GLN A 1 78 ? -3.007 1.266 -24.212 1.00 68.56 78 GLN A CA 1
ATOM 609 C C . GLN A 1 78 ? -3.424 -0.093 -23.645 1.00 68.56 78 GLN A C 1
ATOM 611 O O . GLN A 1 78 ? -4.448 -0.626 -24.049 1.00 68.56 78 GLN A O 1
ATOM 616 N N . VAL A 1 79 ? -2.690 -0.622 -22.661 1.00 61.88 79 VAL A N 1
ATOM 617 C CA . VAL A 1 79 ? -3.048 -1.879 -21.982 1.00 61.88 79 VAL A CA 1
ATOM 618 C C . VAL A 1 79 ? -4.382 -1.751 -21.253 1.00 61.88 79 VAL A C 1
ATOM 620 O O . VAL A 1 79 ? -5.188 -2.667 -21.313 1.00 61.88 79 VAL A O 1
ATOM 623 N N . LYS A 1 80 ? -4.659 -0.620 -20.593 1.00 58.88 80 LYS A N 1
ATOM 624 C CA . LYS A 1 80 ? -5.963 -0.381 -19.952 1.00 58.88 80 LYS A CA 1
ATOM 625 C C . LYS A 1 80 ? -7.112 -0.310 -20.957 1.00 58.88 80 LYS A C 1
ATOM 627 O O . LYS A 1 80 ? -8.182 -0.818 -20.657 1.00 58.88 80 LYS A O 1
ATOM 632 N N . ALA A 1 81 ? -6.896 0.313 -22.114 1.00 63.38 81 ALA A N 1
ATOM 633 C CA . ALA A 1 81 ? -7.891 0.384 -23.180 1.00 63.38 81 ALA A CA 1
ATOM 634 C C . ALA A 1 81 ? -8.125 -0.991 -23.830 1.00 63.38 81 ALA A C 1
ATOM 636 O O . ALA A 1 81 ? -9.269 -1.369 -24.053 1.00 63.38 81 ALA A O 1
ATOM 637 N N . ALA A 1 82 ? -7.058 -1.762 -24.068 1.00 59.91 82 ALA A N 1
ATOM 638 C CA . ALA A 1 82 ? -7.131 -3.118 -24.614 1.00 59.91 82 ALA A CA 1
ATOM 639 C C . ALA A 1 82 ? -7.767 -4.115 -23.629 1.00 59.91 82 ALA A C 1
ATOM 641 O O . ALA A 1 82 ? -8.539 -4.976 -24.032 1.00 59.91 82 ALA A O 1
ATOM 642 N N . ASN A 1 83 ? -7.504 -3.953 -22.330 1.00 52.06 83 ASN A N 1
ATOM 643 C CA . ASN A 1 83 ? -8.085 -4.772 -21.264 1.00 52.06 83 ASN A CA 1
ATOM 644 C C . ASN A 1 83 ? -9.426 -4.222 -20.751 1.00 52.06 83 ASN A C 1
ATOM 646 O O . ASN A 1 83 ? -9.883 -4.649 -19.691 1.00 52.06 83 ASN A O 1
ATOM 650 N N . GLY A 1 84 ? -10.054 -3.282 -21.467 1.00 46.47 84 GLY A N 1
ATOM 651 C CA . GLY A 1 84 ? -11.244 -2.525 -21.057 1.00 46.47 84 GLY A CA 1
ATOM 652 C C . GLY A 1 84 ? -12.535 -3.327 -20.823 1.00 46.47 84 GLY A C 1
ATOM 653 O O . GLY A 1 84 ? -13.606 -2.734 -20.785 1.00 46.47 84 GLY A O 1
ATOM 654 N N . SER A 1 85 ? -12.465 -4.648 -20.664 1.00 46.09 85 SER A N 1
ATOM 655 C CA . SER A 1 85 ? -13.620 -5.522 -20.419 1.00 46.09 85 SER A CA 1
ATOM 656 C C . SER A 1 85 ? -13.298 -6.832 -19.690 1.00 46.09 85 SER A C 1
ATOM 658 O O . SER A 1 85 ? -14.223 -7.562 -19.341 1.00 46.09 85 SER A O 1
ATOM 660 N N . VAL A 1 86 ? -12.031 -7.130 -19.372 1.00 38.44 86 VAL A N 1
ATOM 661 C CA . VAL A 1 86 ? -11.722 -8.240 -18.462 1.00 38.44 86 VAL A CA 1
ATOM 662 C C . VAL A 1 86 ? -11.708 -7.664 -17.060 1.00 38.44 86 VAL A C 1
ATOM 664 O O . VAL A 1 86 ? -10.703 -7.118 -16.601 1.00 38.44 86 VAL A O 1
ATOM 667 N N . GLY A 1 87 ? -12.861 -7.749 -16.401 1.00 37.94 87 GLY A N 1
ATOM 668 C CA . GLY A 1 87 ? -12.997 -7.540 -14.969 1.00 37.94 87 GLY A CA 1
ATOM 669 C C . GLY A 1 87 ? -12.140 -8.548 -14.212 1.00 37.94 87 GLY A C 1
ATOM 670 O O . GLY A 1 87 ? -12.650 -9.499 -13.636 1.00 37.94 87 GLY A O 1
ATOM 671 N N . SER A 1 88 ? -10.824 -8.335 -14.177 1.00 38.75 88 SER A N 1
ATOM 672 C CA . SER A 1 88 ? -10.063 -8.701 -12.994 1.00 38.75 88 SER A CA 1
ATOM 673 C C . SER A 1 88 ? -10.756 -7.928 -11.890 1.00 38.75 88 SER A C 1
ATOM 675 O O . SER A 1 88 ? -10.756 -6.696 -11.949 1.00 38.75 88 SER A O 1
ATOM 677 N N . ALA A 1 89 ? -11.418 -8.621 -10.963 1.00 46.69 89 ALA A N 1
ATOM 678 C CA . ALA A 1 89 ? -11.850 -8.022 -9.714 1.00 46.69 89 ALA A CA 1
ATOM 679 C C . ALA A 1 89 ? -10.602 -7.343 -9.148 1.00 46.69 89 ALA A C 1
ATOM 681 O O . ALA A 1 89 ? -9.678 -8.009 -8.689 1.00 46.69 89 ALA A O 1
ATOM 682 N N . ALA A 1 90 ? -10.466 -6.041 -9.392 1.00 53.41 90 ALA A N 1
ATOM 683 C CA . ALA A 1 90 ? -9.288 -5.319 -8.979 1.00 53.41 90 ALA A CA 1
ATOM 684 C C . ALA A 1 90 ? -9.345 -5.375 -7.463 1.00 53.41 90 ALA A C 1
ATOM 686 O O . ALA A 1 90 ? -10.365 -4.957 -6.912 1.00 53.41 90 ALA A O 1
ATOM 687 N N . ASP A 1 91 ? -8.303 -5.924 -6.829 1.00 59.78 91 ASP A N 1
ATOM 688 C CA . ASP A 1 91 ? -8.176 -5.937 -5.372 1.00 59.78 91 ASP A CA 1
ATOM 689 C C . ASP A 1 91 ? -8.678 -4.592 -4.848 1.00 59.78 91 ASP A C 1
ATOM 691 O O . ASP A 1 91 ? -8.159 -3.553 -5.289 1.00 59.78 91 ASP A O 1
ATOM 695 N N . PRO A 1 92 ? -9.739 -4.561 -4.026 1.00 77.81 92 PRO A N 1
ATOM 696 C CA . PRO A 1 92 ? -10.373 -3.303 -3.692 1.00 77.81 92 PRO A CA 1
ATOM 697 C C . PRO A 1 92 ? -9.335 -2.435 -2.987 1.00 77.81 92 PRO A C 1
ATOM 699 O O . PRO A 1 92 ? -8.716 -2.819 -1.992 1.00 77.81 92 PRO A O 1
ATOM 702 N N . ARG A 1 93 ? -9.075 -1.269 -3.581 1.00 87.19 93 ARG A N 1
ATOM 703 C CA . ARG A 1 93 ? -8.066 -0.330 -3.098 1.00 87.19 93 ARG A CA 1
ATOM 704 C C . ARG A 1 93 ? -8.731 0.732 -2.254 1.00 87.19 93 ARG A C 1
ATOM 706 O O . ARG A 1 93 ? -9.581 1.468 -2.748 1.00 87.19 93 ARG A O 1
ATOM 713 N N . ILE A 1 94 ? -8.282 0.849 -1.015 1.00 91.94 94 ILE A N 1
ATOM 714 C CA . ILE A 1 94 ? -8.755 1.856 -0.073 1.00 91.94 94 ILE A CA 1
ATOM 715 C C . ILE A 1 94 ? -7.646 2.893 0.092 1.00 91.94 94 ILE A C 1
ATOM 717 O O . ILE A 1 94 ? -6.519 2.583 0.488 1.00 91.94 94 ILE A O 1
ATOM 721 N N . GLU A 1 95 ? -7.947 4.141 -0.256 1.00 94.19 95 GLU A N 1
ATOM 722 C CA . GLU A 1 95 ? -7.043 5.254 0.016 1.00 94.19 95 GLU A CA 1
ATOM 723 C C . GLU A 1 95 ? -7.192 5.672 1.478 1.00 94.19 95 GLU A C 1
ATOM 725 O O . GLU A 1 95 ? -8.264 6.088 1.922 1.00 94.19 95 GLU A O 1
ATOM 730 N N . MET A 1 96 ? -6.108 5.534 2.235 1.00 95.12 96 MET A N 1
ATOM 731 C CA . MET A 1 96 ? -6.077 5.945 3.631 1.00 95.12 96 MET A CA 1
ATOM 732 C C . MET A 1 96 ? -5.984 7.465 3.729 1.00 95.12 96 MET A C 1
ATOM 734 O O . MET A 1 96 ? -5.428 8.132 2.853 1.00 95.12 96 MET A O 1
ATOM 738 N N . ARG A 1 97 ? -6.456 8.019 4.843 1.00 94.56 97 ARG A N 1
ATOM 739 C CA . ARG A 1 97 ? -6.387 9.459 5.112 1.00 94.56 97 ARG A CA 1
ATOM 740 C C . ARG A 1 97 ? -5.546 9.732 6.340 1.00 94.56 97 ARG A C 1
ATOM 742 O O . ARG A 1 97 ? -5.563 8.956 7.289 1.00 94.56 97 ARG A O 1
ATOM 749 N N . ARG A 1 98 ? -4.835 10.859 6.342 1.00 92.88 98 ARG A N 1
ATOM 750 C CA . ARG A 1 98 ? -4.146 11.314 7.549 1.00 92.88 98 ARG A CA 1
ATOM 751 C C . ARG A 1 98 ? -5.182 11.713 8.599 1.00 92.88 98 ARG A C 1
ATOM 753 O O . ARG A 1 98 ? -6.107 12.458 8.288 1.00 92.88 98 ARG A O 1
ATOM 760 N N . VAL A 1 99 ? -5.007 11.229 9.820 1.00 93.62 99 VAL A N 1
ATOM 761 C CA . VAL A 1 99 ? -5.851 11.550 10.976 1.00 93.62 99 VAL A CA 1
ATOM 762 C C . VAL A 1 99 ? -5.017 12.212 12.074 1.00 93.62 99 VAL A C 1
ATOM 764 O O . VAL A 1 99 ? -3.785 12.233 12.008 1.00 93.62 99 VAL A O 1
ATOM 767 N N . GLY A 1 100 ? -5.687 12.804 13.064 1.00 90.00 100 GLY A N 1
ATOM 768 C CA . GLY A 1 100 ? -5.023 13.311 14.266 1.00 90.00 100 GLY A CA 1
ATOM 769 C C . GLY A 1 100 ? -4.395 12.179 15.084 1.00 90.00 100 GLY A C 1
ATOM 770 O O . GLY A 1 100 ? -4.752 11.012 14.918 1.00 90.00 100 GLY A O 1
ATOM 771 N N . ARG A 1 101 ? -3.462 12.524 15.979 1.00 89.75 101 ARG A N 1
ATOM 772 C CA . ARG A 1 101 ? -2.885 11.551 16.913 1.00 89.75 101 ARG A CA 1
ATOM 773 C C . ARG A 1 101 ? -4.007 10.981 17.799 1.00 89.75 101 ARG A C 1
ATOM 775 O O . ARG A 1 101 ? -4.676 11.768 18.468 1.00 89.75 101 ARG A O 1
ATOM 782 N N . PRO A 1 102 ? -4.221 9.657 17.811 1.00 87.06 102 PRO A N 1
ATOM 783 C CA . PRO A 1 102 ? -5.255 9.043 18.634 1.00 87.06 102 PRO A CA 1
ATOM 784 C C . PRO A 1 102 ? -4.894 9.108 20.123 1.00 87.06 102 PRO A C 1
ATOM 786 O O . PRO A 1 102 ? -3.716 9.133 20.494 1.00 87.06 102 PRO A O 1
ATOM 789 N N . ALA A 1 103 ? -5.920 9.127 20.976 1.00 79.69 103 ALA A N 1
ATOM 790 C CA . ALA A 1 103 ? -5.761 9.033 22.421 1.00 79.69 103 ALA A CA 1
ATOM 791 C C . ALA A 1 103 ? -5.406 7.584 22.787 1.00 79.69 103 ALA A C 1
ATOM 793 O O . ALA A 1 103 ? -6.255 6.701 22.725 1.00 79.69 103 ALA A O 1
ATOM 794 N N . GLY A 1 104 ? -4.139 7.348 23.126 1.00 76.06 104 GLY A N 1
ATOM 795 C CA . GLY A 1 104 ? -3.613 6.009 23.390 1.00 76.06 104 GLY A CA 1
ATOM 796 C C . GLY A 1 104 ? -3.098 5.345 22.117 1.00 76.06 104 GLY A C 1
ATOM 797 O O . GLY A 1 104 ? -3.860 4.946 21.242 1.00 76.06 104 GLY A O 1
ATOM 798 N N . LEU A 1 105 ? -1.776 5.235 22.011 1.00 77.44 105 LEU A N 1
ATOM 799 C CA . LEU A 1 105 ? -1.142 4.306 21.083 1.00 77.44 105 LEU A CA 1
ATOM 800 C C . LEU A 1 105 ? -0.944 2.977 21.805 1.00 77.44 105 LEU A C 1
ATOM 802 O O . LEU A 1 105 ? -0.695 2.995 23.008 1.00 77.44 105 LEU A O 1
ATOM 806 N N . PRO A 1 106 ? -1.020 1.838 21.105 1.00 79.81 106 PRO A N 1
ATOM 807 C CA . PRO A 1 106 ? -0.735 0.568 21.736 1.00 79.81 106 PRO A CA 1
ATOM 808 C C . PRO A 1 106 ? 0.748 0.540 22.114 1.00 79.81 106 PRO A C 1
ATOM 810 O O . PRO A 1 106 ? 1.602 0.884 21.291 1.00 79.81 106 PRO A O 1
ATOM 813 N N . ASP A 1 107 ? 1.054 0.069 23.322 1.00 80.62 107 ASP A N 1
ATOM 814 C CA . ASP A 1 107 ? 2.436 -0.096 23.800 1.00 80.62 107 ASP A CA 1
ATOM 815 C C . ASP A 1 107 ? 3.195 -1.205 23.052 1.00 80.62 107 ASP A C 1
ATOM 817 O O . ASP A 1 107 ? 4.407 -1.362 23.203 1.00 80.62 107 ASP A O 1
ATOM 821 N N . SER A 1 108 ? 2.502 -1.968 22.201 1.00 80.62 108 SER A N 1
ATOM 822 C CA . SER A 1 108 ? 3.117 -2.992 21.364 1.00 80.62 108 SER A CA 1
ATOM 823 C C . SER A 1 108 ? 4.226 -2.404 20.475 1.00 80.62 108 SER A C 1
ATOM 825 O O . SER A 1 108 ? 4.056 -1.316 19.897 1.00 80.62 108 SER A O 1
ATOM 827 N N . PRO A 1 109 ? 5.345 -3.128 20.292 1.00 86.31 109 PRO A N 1
ATOM 828 C CA . PRO A 1 109 ? 6.390 -2.703 19.376 1.00 86.31 109 PRO A CA 1
ATOM 829 C C . PRO A 1 109 ? 5.857 -2.637 17.936 1.00 86.31 109 PRO A C 1
ATOM 831 O O . PRO A 1 109 ? 4.957 -3.399 17.566 1.00 86.31 109 PRO A O 1
ATOM 834 N N . PRO A 1 110 ? 6.398 -1.736 17.097 1.00 91.19 110 PRO A N 1
ATOM 835 C CA . PRO A 1 110 ? 6.017 -1.684 15.698 1.00 91.19 110 PRO A CA 1
ATOM 836 C C . PRO A 1 110 ? 6.416 -2.983 14.987 1.00 91.19 110 PRO A C 1
ATOM 838 O O . PRO A 1 110 ? 7.542 -3.460 15.116 1.00 91.19 110 PRO A O 1
ATOM 841 N N . ALA A 1 111 ? 5.497 -3.533 14.199 1.00 93.56 111 ALA A N 1
ATOM 842 C CA . ALA A 1 111 ? 5.671 -4.785 13.470 1.00 93.56 111 ALA A CA 1
ATOM 843 C C . ALA A 1 111 ? 5.247 -4.630 12.006 1.00 93.56 111 ALA A C 1
ATOM 845 O O . ALA A 1 111 ? 4.540 -3.690 11.642 1.00 93.56 111 ALA A O 1
ATOM 846 N N . LEU A 1 112 ? 5.691 -5.552 11.150 1.00 94.19 112 LEU A N 1
ATOM 847 C CA . LEU A 1 112 ? 5.280 -5.595 9.741 1.00 94.19 112 LEU A CA 1
ATOM 848 C C . LEU A 1 112 ? 3.900 -6.228 9.542 1.00 94.19 112 LEU A C 1
ATOM 850 O O . LEU A 1 112 ? 3.333 -6.096 8.462 1.00 94.19 112 LEU A O 1
ATOM 854 N N . ARG A 1 113 ? 3.373 -6.915 10.557 1.00 95.00 113 ARG A N 1
ATOM 855 C CA . ARG A 1 113 ? 2.116 -7.655 10.503 1.00 95.00 113 ARG A CA 1
ATOM 856 C C . ARG A 1 113 ? 1.404 -7.571 11.844 1.00 95.00 113 ARG A C 1
ATOM 858 O O . ARG A 1 113 ? 2.039 -7.762 12.876 1.00 95.00 113 ARG A O 1
ATOM 865 N N . HIS A 1 114 ? 0.096 -7.344 11.806 1.00 94.50 114 HIS A N 1
ATOM 866 C CA . HIS A 1 114 ? -0.775 -7.300 12.980 1.00 94.50 114 HIS A CA 1
ATOM 867 C C . HIS A 1 114 ? -2.041 -8.118 12.747 1.00 94.50 114 HIS A C 1
ATOM 869 O O . HIS A 1 114 ? -2.557 -8.154 11.628 1.00 94.50 114 HIS A O 1
ATOM 875 N N . ARG A 1 115 ? -2.541 -8.751 13.812 1.00 93.25 115 ARG A N 1
ATOM 876 C CA . ARG A 1 115 ? -3.841 -9.432 13.838 1.00 93.25 115 ARG A CA 1
ATOM 877 C C . ARG A 1 115 ? -4.865 -8.513 14.491 1.00 93.25 115 ARG A C 1
ATOM 879 O O . ARG A 1 115 ? -4.600 -7.988 15.568 1.00 93.25 115 ARG A O 1
ATOM 886 N N . VAL A 1 116 ? -6.029 -8.364 13.872 1.00 91.81 116 VAL A N 1
ATOM 887 C CA . VAL A 1 116 ? -7.169 -7.622 14.419 1.00 91.81 116 VAL A CA 1
ATOM 888 C C . VAL A 1 116 ? -8.318 -8.587 14.612 1.00 91.81 116 VAL A C 1
ATOM 890 O O . VAL A 1 116 ? -8.748 -9.216 13.648 1.00 91.81 116 VAL A O 1
ATOM 893 N N . SER A 1 117 ? -8.812 -8.699 15.839 1.00 91.75 117 SER A N 1
ATOM 894 C CA . SER A 1 117 ? -10.034 -9.448 16.124 1.00 91.75 117 SER A CA 1
ATOM 895 C C . SER A 1 117 ? -11.248 -8.674 15.621 1.00 91.75 117 SER A C 1
ATOM 897 O O . SER A 1 117 ? -11.339 -7.463 15.817 1.00 91.75 117 SER A O 1
ATOM 899 N N . ILE A 1 118 ? -12.181 -9.374 14.990 1.00 91.06 118 ILE A N 1
ATOM 900 C CA . ILE A 1 118 ? -13.415 -8.818 14.448 1.00 91.06 118 ILE A CA 1
ATOM 901 C C . ILE A 1 118 ? -14.576 -9.248 15.342 1.00 91.06 118 ILE A C 1
ATOM 903 O O . ILE A 1 118 ? -14.717 -10.424 15.681 1.00 91.06 118 ILE A O 1
ATOM 907 N N . ALA A 1 119 ? -15.408 -8.286 15.742 1.00 87.00 119 ALA A N 1
ATOM 908 C CA . ALA A 1 119 ? -16.598 -8.584 16.525 1.00 87.00 119 ALA A CA 1
ATOM 909 C C . ALA A 1 119 ? -17.606 -9.403 15.690 1.00 87.00 119 ALA A C 1
ATOM 911 O O . ALA A 1 119 ? -17.783 -9.121 14.500 1.00 87.00 119 ALA A O 1
ATOM 912 N N . PRO A 1 120 ? -18.310 -10.384 16.285 1.00 84.69 120 PRO A N 1
ATOM 913 C CA . PRO A 1 120 ? -19.326 -11.151 15.573 1.00 84.69 120 PRO A CA 1
ATOM 914 C C . PRO A 1 120 ? -20.374 -10.242 14.916 1.00 84.69 120 PRO A C 1
ATOM 916 O O . PRO A 1 120 ? -20.939 -9.363 15.562 1.00 84.69 120 PRO A O 1
ATOM 919 N N . GLY A 1 121 ? -20.629 -10.451 13.623 1.00 83.75 121 GLY A N 1
ATOM 920 C CA . GLY A 1 121 ? -21.597 -9.662 12.852 1.00 83.75 121 GLY A CA 1
ATOM 921 C C . GLY A 1 121 ? -21.115 -8.272 12.421 1.00 83.75 121 GLY A C 1
ATOM 922 O O . GLY A 1 121 ? -21.878 -7.547 11.779 1.00 83.75 121 GLY A O 1
ATOM 923 N N . ALA A 1 122 ? -19.870 -7.886 12.723 1.00 86.88 122 ALA A N 1
ATOM 924 C CA . ALA A 1 122 ? -19.306 -6.636 12.233 1.00 86.88 122 ALA A CA 1
ATOM 925 C C . ALA A 1 122 ? -19.221 -6.647 10.700 1.00 86.88 122 ALA A C 1
ATOM 927 O O . ALA A 1 122 ? -18.620 -7.528 10.091 1.00 86.88 122 ALA A O 1
ATOM 928 N N . GLN A 1 123 ? -19.807 -5.629 10.074 1.00 87.88 123 GLN A N 1
ATOM 929 C CA . GLN A 1 123 ? -19.744 -5.440 8.620 1.00 87.88 123 GLN A CA 1
ATOM 930 C C . GLN A 1 123 ? -18.590 -4.534 8.200 1.00 87.88 123 GLN A C 1
ATOM 932 O O . GLN A 1 123 ? -18.275 -4.429 7.015 1.00 87.88 123 GLN A O 1
ATOM 937 N N . ARG A 1 124 ? -17.986 -3.829 9.157 1.00 89.62 124 ARG A N 1
ATOM 938 C CA . ARG A 1 124 ? -16.893 -2.892 8.925 1.00 89.62 124 ARG A CA 1
ATOM 939 C C . ARG A 1 124 ? -15.923 -2.913 10.095 1.00 89.62 124 ARG A C 1
ATOM 941 O O . ARG A 1 124 ? -16.318 -3.222 11.214 1.00 89.62 124 ARG A O 1
ATOM 948 N N . CYS A 1 125 ? -14.674 -2.568 9.819 1.00 91.00 125 CYS A N 1
ATOM 949 C CA . CYS A 1 125 ? -13.617 -2.422 10.813 1.00 91.00 125 CYS A CA 1
ATOM 950 C C . CYS A 1 125 ? -12.887 -1.101 10.566 1.00 91.00 125 CYS A C 1
ATOM 952 O O . CYS A 1 125 ? -12.380 -0.869 9.462 1.00 91.00 125 CYS A O 1
ATOM 954 N N . ALA A 1 126 ? -12.852 -0.229 11.572 1.00 93.12 126 ALA A N 1
ATOM 955 C CA . ALA A 1 126 ? -12.098 1.010 11.501 1.00 93.12 126 ALA A CA 1
ATOM 956 C C . ALA A 1 126 ? -10.692 0.772 12.047 1.00 93.12 126 ALA A C 1
ATOM 958 O O . ALA A 1 126 ? -10.499 0.160 13.097 1.00 93.12 126 ALA A O 1
ATOM 959 N N . ILE A 1 127 ? -9.692 1.271 11.327 1.00 93.94 127 ILE A N 1
ATOM 960 C CA . ILE A 1 127 ? -8.298 1.129 11.726 1.00 93.94 127 ILE A CA 1
ATOM 961 C C . ILE A 1 127 ? -7.571 2.464 11.680 1.00 93.94 127 ILE A C 1
ATOM 963 O O . ILE A 1 127 ? -7.842 3.323 10.836 1.00 93.94 127 ILE A O 1
ATOM 967 N N . VAL A 1 128 ? -6.581 2.598 12.554 1.00 95.19 128 VAL A N 1
ATOM 968 C CA . VAL A 1 128 ? -5.578 3.654 12.526 1.00 95.19 128 VAL A CA 1
ATOM 969 C C . VAL A 1 128 ? -4.197 3.012 12.563 1.00 95.19 128 VAL A C 1
ATOM 971 O O . VAL A 1 128 ? -3.810 2.352 13.526 1.00 95.19 128 VAL A O 1
ATOM 974 N N . ILE A 1 129 ? -3.435 3.229 11.497 1.00 94.75 129 ILE A N 1
ATOM 975 C CA . ILE A 1 129 ? -2.036 2.827 11.393 1.00 94.75 129 ILE A CA 1
ATOM 976 C C . ILE A 1 129 ? -1.171 3.990 11.861 1.00 94.75 129 ILE A C 1
ATOM 978 O O . ILE A 1 129 ? -1.252 5.092 11.315 1.00 94.75 129 ILE A O 1
ATOM 982 N N . ALA A 1 130 ? -0.315 3.728 12.839 1.00 93.75 130 ALA A N 1
ATOM 983 C CA . ALA A 1 130 ? 0.670 4.673 13.328 1.00 93.75 130 ALA A CA 1
ATOM 984 C C . ALA A 1 130 ? 2.076 4.233 12.928 1.00 93.75 130 ALA A C 1
ATOM 986 O O . ALA A 1 130 ? 2.477 3.088 13.137 1.00 93.75 130 ALA A O 1
ATOM 987 N N . MET A 1 131 ? 2.841 5.153 12.361 1.00 90.88 131 MET A N 1
ATOM 988 C CA . MET A 1 131 ? 4.224 4.916 11.969 1.00 90.88 131 MET A CA 1
ATOM 989 C C . MET A 1 131 ? 5.040 6.189 12.133 1.00 90.88 131 MET A C 1
ATOM 991 O O . MET A 1 131 ? 4.523 7.303 12.032 1.00 90.88 131 MET A O 1
ATOM 995 N N . GLU A 1 132 ? 6.341 6.028 12.317 1.00 80.88 132 GLU A N 1
ATOM 996 C CA . GLU A 1 132 ? 7.263 7.142 12.158 1.00 80.88 132 GLU A CA 1
ATOM 997 C C . GLU A 1 132 ? 7.384 7.468 10.661 1.00 80.88 132 GLU A C 1
ATOM 999 O O . GLU A 1 132 ? 7.611 6.585 9.824 1.00 80.88 132 GLU A O 1
ATOM 1004 N N . GLY A 1 133 ? 7.203 8.737 10.295 1.00 67.44 133 GLY A N 1
ATOM 1005 C CA . GLY A 1 133 ? 7.482 9.249 8.956 1.00 67.44 133 GLY A CA 1
ATOM 1006 C C . GLY A 1 133 ? 8.980 9.180 8.707 1.00 67.44 133 GLY A C 1
ATOM 1007 O O . GLY A 1 133 ? 9.740 10.080 9.051 1.00 67.44 133 GLY A O 1
ATOM 1008 N N . ALA A 1 134 ? 9.404 8.043 8.169 1.00 57.94 134 ALA A N 1
ATOM 1009 C CA . ALA A 1 134 ? 10.799 7.649 8.077 1.00 57.94 134 ALA A CA 1
ATOM 1010 C C . ALA A 1 134 ? 11.457 8.074 6.749 1.00 57.94 134 ALA A C 1
ATOM 1012 O O . ALA A 1 134 ? 11.930 7.223 5.986 1.00 57.94 134 ALA A O 1
ATOM 1013 N N . GLY A 1 135 ? 11.520 9.379 6.469 1.00 70.38 135 GLY A N 1
ATOM 1014 C CA . GLY A 1 135 ? 12.473 9.921 5.494 1.00 70.38 135 GLY A CA 1
ATOM 1015 C C . GLY A 1 135 ? 11.863 10.441 4.186 1.00 70.38 135 GLY A C 1
ATOM 1016 O O . GLY A 1 135 ? 11.135 11.420 4.209 1.00 70.38 135 GLY A O 1
ATOM 1017 N N . PRO A 1 136 ? 12.229 9.929 3.000 1.00 78.31 136 PRO A N 1
ATOM 1018 C CA . PRO A 1 136 ? 11.844 10.559 1.736 1.00 78.31 136 PRO A CA 1
ATOM 1019 C C . PRO A 1 136 ? 10.360 10.355 1.401 1.00 78.31 136 PRO A C 1
ATOM 1021 O O . PRO A 1 136 ? 9.763 9.338 1.753 1.00 78.31 136 PRO A O 1
ATOM 1024 N N . ALA A 1 137 ? 9.795 11.279 0.615 1.00 86.12 137 ALA A N 1
ATOM 1025 C CA . ALA A 1 137 ? 8.458 11.150 0.035 1.00 86.12 137 ALA A CA 1
ATOM 1026 C C . ALA A 1 137 ? 8.267 9.779 -0.643 1.00 86.12 137 ALA A C 1
ATOM 1028 O O . ALA A 1 137 ? 9.017 9.401 -1.557 1.00 86.12 137 ALA A O 1
ATOM 1029 N N . ARG A 1 138 ? 7.253 9.027 -0.205 1.00 88.94 138 ARG A N 1
ATOM 1030 C CA . ARG A 1 138 ? 7.035 7.634 -0.609 1.00 88.94 138 ARG A CA 1
ATOM 1031 C C . ARG A 1 138 ? 5.570 7.218 -0.551 1.00 88.94 138 ARG A C 1
ATOM 1033 O O . ARG A 1 138 ? 4.705 7.928 -0.051 1.00 88.94 138 ARG A O 1
ATOM 1040 N N . ARG A 1 139 ? 5.288 6.031 -1.090 1.00 91.56 139 ARG A N 1
ATOM 1041 C CA . ARG A 1 139 ? 3.993 5.363 -0.943 1.00 91.56 139 ARG A CA 1
ATOM 1042 C C . ARG A 1 139 ? 4.102 4.279 0.127 1.00 91.56 139 ARG A C 1
ATOM 1044 O O . ARG A 1 139 ? 5.088 3.539 0.172 1.00 91.56 139 ARG A O 1
ATOM 1051 N N . TYR A 1 140 ? 3.079 4.195 0.958 1.00 92.75 140 TYR A N 1
ATOM 1052 C CA . TYR A 1 140 ? 2.844 3.115 1.901 1.00 92.75 140 TYR A CA 1
ATOM 1053 C C . TYR A 1 140 ? 1.745 2.220 1.343 1.00 92.75 140 TYR A C 1
ATOM 1055 O O . TYR A 1 140 ? 0.787 2.715 0.739 1.00 92.75 140 TYR A O 1
ATOM 1063 N N . VAL A 1 141 ? 1.934 0.914 1.490 1.00 94.12 141 VAL A N 1
ATOM 1064 C CA . VAL A 1 141 ? 1.011 -0.111 1.009 1.00 94.12 141 VAL A CA 1
ATOM 1065 C C . VAL A 1 141 ? 0.836 -1.130 2.120 1.00 94.12 141 VAL A C 1
ATOM 1067 O O . VAL A 1 141 ? 1.830 -1.629 2.653 1.00 94.12 141 VAL A O 1
ATOM 1070 N N . PHE A 1 142 ? -0.417 -1.431 2.438 1.00 95.25 142 PHE A N 1
ATOM 1071 C CA . PHE A 1 142 ? -0.790 -2.485 3.366 1.00 95.25 142 PHE A CA 1
ATOM 1072 C C . PHE A 1 142 ? -1.759 -3.438 2.681 1.00 95.25 142 PHE A C 1
ATOM 1074 O O . PHE A 1 142 ? -2.627 -3.005 1.925 1.00 95.25 142 PHE A O 1
ATOM 1081 N N . GLU A 1 143 ? -1.607 -4.726 2.933 1.00 94.75 143 GLU A N 1
ATOM 1082 C CA . GLU A 1 143 ? -2.578 -5.740 2.540 1.00 94.75 143 GLU A CA 1
ATOM 1083 C C . GLU A 1 143 ? -3.435 -6.092 3.751 1.00 94.75 143 GLU A C 1
ATOM 1085 O O . GLU A 1 143 ? -2.921 -6.269 4.856 1.00 94.75 143 GLU A O 1
ATOM 1090 N N . VAL A 1 144 ? -4.742 -6.171 3.526 1.00 93.31 144 VAL A N 1
ATOM 1091 C CA . VAL A 1 144 ? -5.715 -6.681 4.481 1.00 93.31 144 VAL A CA 1
ATOM 1092 C C . VAL A 1 144 ? -6.146 -8.047 3.993 1.00 93.31 144 VAL A C 1
ATOM 1094 O O . VAL A 1 144 ? -6.667 -8.173 2.885 1.00 93.31 144 VAL A O 1
ATOM 1097 N N . ASN A 1 145 ? -5.934 -9.060 4.819 1.00 90.19 145 ASN A N 1
ATOM 1098 C CA . ASN A 1 145 ? -6.210 -10.448 4.488 1.00 90.19 145 ASN A CA 1
ATOM 1099 C C . ASN A 1 145 ? -7.060 -11.085 5.588 1.00 90.19 145 ASN A C 1
ATOM 1101 O O . ASN A 1 145 ? -6.902 -10.785 6.767 1.00 90.19 145 ASN A O 1
ATOM 1105 N N . THR A 1 146 ? -7.938 -12.000 5.210 1.00 86.25 146 THR A N 1
ATOM 1106 C CA . THR A 1 146 ? -8.410 -13.053 6.123 1.00 86.25 146 THR A CA 1
ATOM 1107 C C . THR A 1 146 ? -7.409 -14.207 6.098 1.00 86.25 146 THR A C 1
ATOM 1109 O O . THR A 1 146 ? -6.366 -14.110 5.450 1.00 86.25 146 THR A O 1
ATOM 1112 N N . HIS A 1 147 ? -7.711 -15.308 6.783 1.00 81.31 147 HIS A N 1
ATOM 1113 C CA . HIS A 1 147 ? -6.935 -16.534 6.624 1.00 81.31 147 HIS A CA 1
ATOM 1114 C C . HIS A 1 147 ? -6.957 -17.048 5.170 1.00 81.31 147 HIS A C 1
ATOM 1116 O O . HIS A 1 147 ? -5.918 -17.436 4.642 1.00 81.31 147 HIS A O 1
ATOM 1122 N N . ASP A 1 148 ? -8.118 -16.991 4.509 1.00 77.12 148 ASP A N 1
ATOM 1123 C CA . ASP A 1 148 ? -8.343 -17.704 3.242 1.00 77.12 148 ASP A CA 1
ATOM 1124 C C . ASP A 1 148 ? -8.311 -16.811 1.999 1.00 77.12 148 ASP A C 1
ATOM 1126 O O . ASP A 1 148 ? -8.161 -17.299 0.878 1.00 77.12 148 ASP A O 1
ATOM 1130 N N . ARG A 1 149 ? -8.476 -15.495 2.165 1.00 80.81 149 ARG A N 1
ATOM 1131 C CA . ARG A 1 149 ? -8.528 -14.555 1.039 1.00 80.81 149 ARG A CA 1
ATOM 1132 C C . ARG A 1 149 ? -7.976 -13.178 1.355 1.00 80.81 149 ARG A C 1
ATOM 1134 O O . ARG A 1 149 ? -8.087 -12.682 2.480 1.00 80.81 149 ARG A O 1
ATOM 1141 N N . HIS A 1 150 ? -7.487 -12.529 0.304 1.00 85.94 150 HIS A N 1
ATOM 1142 C CA . HIS A 1 150 ? -7.237 -11.097 0.292 1.00 85.94 150 HIS A CA 1
ATOM 1143 C C . HIS A 1 150 ? -8.559 -10.325 0.373 1.00 85.94 150 HIS A C 1
ATOM 1145 O O . HIS A 1 150 ? -9.516 -10.659 -0.326 1.00 85.94 150 HIS A O 1
ATOM 1151 N N . LEU A 1 151 ? -8.616 -9.311 1.236 1.00 86.81 151 LEU A N 1
ATOM 1152 C CA . LEU A 1 151 ? -9.776 -8.432 1.361 1.00 86.81 151 LEU A CA 1
ATOM 1153 C C . LEU A 1 151 ? -9.575 -7.126 0.619 1.00 86.81 151 LEU A C 1
ATOM 1155 O O . LEU A 1 151 ? -10.458 -6.751 -0.135 1.00 86.81 151 LEU A O 1
ATOM 1159 N N . ALA A 1 152 ? -8.471 -6.419 0.868 1.00 90.75 152 ALA A N 1
ATOM 1160 C CA . ALA A 1 152 ? -8.240 -5.092 0.310 1.00 90.75 152 ALA A CA 1
ATOM 1161 C C . ALA A 1 152 ? -6.774 -4.670 0.392 1.00 90.75 152 ALA A C 1
ATOM 1163 O O . ALA A 1 152 ? -6.027 -5.081 1.283 1.00 90.75 152 ALA A O 1
ATOM 1164 N N . GLN A 1 153 ? -6.390 -3.741 -0.478 1.00 93.38 153 GLN A N 1
ATOM 1165 C CA . GLN A 1 153 ? -5.110 -3.050 -0.402 1.00 93.38 153 GLN A CA 1
ATOM 1166 C C . GLN A 1 153 ? -5.314 -1.617 0.092 1.00 93.38 153 GLN A C 1
ATOM 1168 O O . GLN A 1 153 ? -5.986 -0.811 -0.552 1.00 93.38 153 GLN A O 1
ATOM 1173 N N . LEU A 1 154 ? -4.677 -1.267 1.206 1.00 95.25 154 LEU A N 1
ATOM 1174 C CA . LEU A 1 154 ? -4.667 0.093 1.733 1.00 95.25 154 LEU A CA 1
ATOM 1175 C C . LEU A 1 154 ? -3.454 0.838 1.193 1.00 95.25 154 LEU A C 1
ATOM 1177 O O . LEU A 1 154 ? -2.333 0.324 1.218 1.00 95.25 154 LEU A O 1
ATOM 1181 N N . THR A 1 155 ? -3.652 2.065 0.722 1.00 95.00 155 THR A N 1
ATOM 1182 C CA . THR A 1 155 ? -2.549 2.875 0.200 1.00 95.00 155 THR A CA 1
ATOM 1183 C C . THR A 1 155 ? -2.574 4.293 0.738 1.00 95.00 155 THR A C 1
ATOM 1185 O O . THR A 1 155 ? -3.632 4.893 0.900 1.00 95.00 155 THR A O 1
ATOM 1188 N N . TYR A 1 156 ? -1.387 4.845 0.977 1.00 94.06 156 TYR A N 1
ATOM 1189 C CA . TYR A 1 156 ? -1.202 6.255 1.304 1.00 94.06 156 TYR A CA 1
ATOM 1190 C C . TYR A 1 156 ? 0.043 6.787 0.609 1.00 94.06 156 TYR A C 1
ATOM 1192 O O . TYR A 1 156 ? 1.078 6.116 0.560 1.00 94.06 156 TYR A O 1
ATOM 1200 N N . ARG A 1 157 ? -0.035 7.997 0.057 1.00 92.44 157 ARG A N 1
ATOM 1201 C CA . ARG A 1 157 ? 1.119 8.679 -0.529 1.00 92.44 157 ARG A CA 1
ATOM 1202 C C . ARG A 1 157 ? 1.546 9.817 0.383 1.00 92.44 157 ARG A C 1
ATOM 1204 O O . ARG A 1 157 ? 0.867 10.832 0.457 1.00 92.44 157 ARG A O 1
ATOM 1211 N N . ASP A 1 158 ? 2.714 9.669 0.987 1.00 90.50 158 ASP A N 1
ATOM 1212 C CA . ASP A 1 158 ? 3.351 10.747 1.723 1.00 90.50 158 ASP A CA 1
ATOM 1213 C C . ASP A 1 158 ? 4.248 11.566 0.792 1.00 90.50 158 ASP A C 1
ATOM 1215 O O . ASP A 1 158 ? 5.146 11.044 0.124 1.00 90.50 158 ASP A O 1
ATOM 1219 N N . LEU A 1 159 ? 3.972 12.864 0.728 1.00 88.00 159 LEU A N 1
ATOM 1220 C CA . LEU A 1 159 ? 4.720 13.821 -0.079 1.00 88.00 159 LEU A CA 1
ATOM 1221 C C . LEU A 1 159 ? 5.830 14.517 0.712 1.00 88.00 159 LEU A C 1
ATOM 1223 O O . LEU A 1 159 ? 6.722 15.093 0.093 1.00 88.00 159 LEU A O 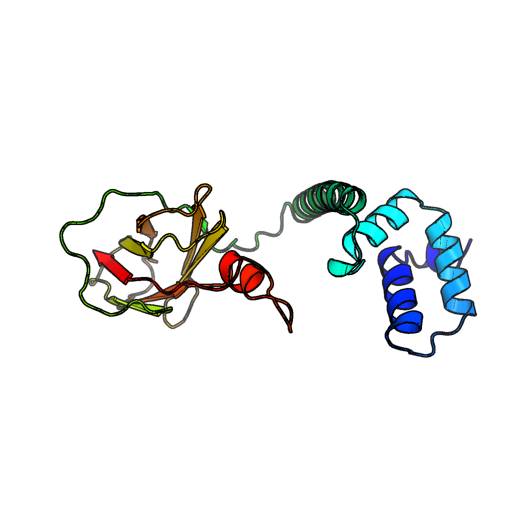1
ATOM 1227 N N . PHE A 1 160 ? 5.789 14.461 2.044 1.00 83.31 160 PHE A N 1
ATOM 1228 C CA . PHE A 1 160 ? 6.661 15.250 2.911 1.00 83.31 160 PHE A CA 1
ATOM 1229 C C . PHE A 1 160 ? 7.638 14.390 3.706 1.00 83.31 160 PHE A C 1
ATOM 1231 O O . PHE A 1 160 ? 8.766 14.830 3.914 1.00 83.31 160 PHE A O 1
ATOM 1238 N N . GLY A 1 161 ? 7.247 13.179 4.112 1.00 78.38 161 GLY A N 1
ATOM 1239 C CA . GLY A 1 161 ? 8.170 12.207 4.699 1.00 78.38 161 GLY A CA 1
ATOM 1240 C C . GLY A 1 161 ? 8.662 12.550 6.110 1.00 78.38 161 GLY A C 1
ATOM 1241 O O . GLY A 1 161 ? 9.686 12.037 6.551 1.00 78.38 161 GLY A O 1
ATOM 1242 N N . ARG A 1 162 ? 7.974 13.456 6.819 1.00 80.00 162 ARG A N 1
ATOM 1243 C CA . ARG A 1 162 ? 8.425 14.009 8.107 1.00 80.00 162 ARG A CA 1
ATOM 1244 C C . ARG A 1 162 ? 7.414 13.787 9.227 1.00 80.00 162 ARG A C 1
ATOM 1246 O O . ARG A 1 162 ? 6.218 14.004 9.035 1.00 80.00 162 ARG A O 1
ATOM 1253 N N . GLY A 1 163 ? 7.946 13.501 10.417 1.00 83.25 163 GLY A N 1
ATOM 1254 C CA . GLY A 1 163 ? 7.194 13.403 11.670 1.00 83.25 163 GLY A CA 1
ATOM 1255 C C . GLY A 1 163 ? 6.353 12.135 11.767 1.00 83.25 163 GLY A C 1
ATOM 1256 O O . GLY A 1 163 ? 6.384 11.290 10.885 1.00 83.25 163 GLY A O 1
ATOM 1257 N N . GLU A 1 164 ? 5.594 11.982 12.844 1.00 88.69 164 GLU A N 1
ATOM 1258 C CA . GLU A 1 164 ? 4.689 10.840 12.987 1.00 88.69 164 GLU A CA 1
ATOM 1259 C C . GLU A 1 164 ? 3.526 10.911 11.979 1.00 88.69 164 GLU A C 1
ATOM 1261 O O . GLU A 1 164 ? 2.960 11.977 11.682 1.00 88.69 164 GLU A O 1
ATOM 1266 N N . LEU A 1 165 ? 3.161 9.745 11.452 1.00 91.62 165 LEU A N 1
ATOM 1267 C CA . LEU A 1 165 ? 2.043 9.553 10.542 1.00 91.62 165 LEU A CA 1
ATOM 1268 C C . LEU A 1 165 ? 0.993 8.669 11.206 1.00 91.62 165 LEU A C 1
ATOM 1270 O O . LEU A 1 165 ? 1.269 7.532 11.584 1.00 91.62 165 LEU A O 1
ATOM 1274 N N . PHE A 1 166 ? -0.226 9.197 11.272 1.00 93.31 166 PHE A N 1
ATOM 1275 C CA . PHE A 1 166 ? -1.421 8.482 11.699 1.00 93.31 166 PHE A CA 1
ATOM 1276 C C . PHE A 1 166 ? -2.365 8.409 10.507 1.00 93.31 166 PHE A C 1
ATOM 1278 O O . PHE A 1 166 ? -2.752 9.445 9.960 1.00 93.31 166 PHE A O 1
ATOM 1285 N N . LEU A 1 167 ? -2.687 7.196 10.067 1.00 94.62 167 LEU A N 1
ATOM 1286 C CA . LEU A 1 167 ? -3.457 6.939 8.856 1.00 94.62 167 LEU A CA 1
ATOM 1287 C C . LEU A 1 167 ? -4.715 6.149 9.202 1.00 94.62 167 LEU A C 1
ATOM 1289 O O . LEU A 1 167 ? -4.616 5.014 9.656 1.00 94.62 167 LEU A O 1
ATOM 1293 N N . GLY A 1 168 ? -5.879 6.743 8.967 1.00 94.69 168 GLY A N 1
ATOM 1294 C CA . GLY A 1 168 ? -7.179 6.121 9.175 1.00 94.69 168 GLY A CA 1
ATOM 1295 C C . GLY A 1 168 ? -7.730 5.486 7.900 1.00 94.69 168 GLY A C 1
ATOM 1296 O O . GLY A 1 168 ? -7.574 6.042 6.805 1.00 94.69 168 GLY A O 1
ATOM 1297 N N . ALA A 1 169 ? -8.394 4.344 8.049 1.00 95.50 169 ALA A N 1
ATOM 1298 C CA . ALA A 1 169 ? -9.183 3.702 7.002 1.00 95.50 169 ALA A CA 1
ATOM 1299 C C . ALA A 1 169 ? -10.361 2.921 7.606 1.00 95.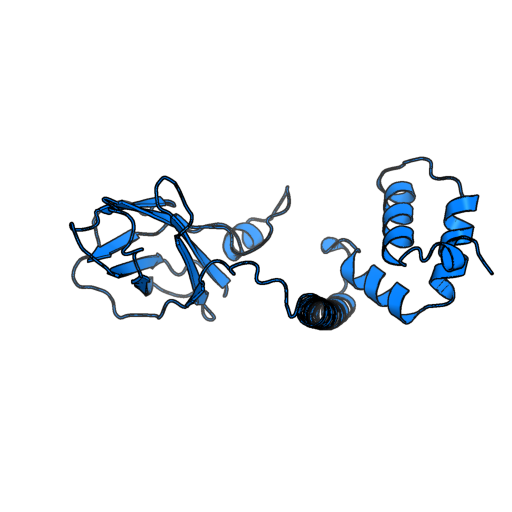50 169 ALA A C 1
ATOM 1301 O O . ALA A 1 169 ? -10.284 2.451 8.738 1.00 95.50 169 ALA A O 1
ATOM 1302 N N . GLU A 1 170 ? -11.428 2.765 6.826 1.00 93.75 170 GLU A N 1
ATOM 1303 C CA . GLU A 1 170 ? -12.565 1.900 7.146 1.00 93.75 170 GLU A CA 1
ATOM 1304 C C . GLU A 1 170 ? -12.576 0.748 6.138 1.00 93.75 170 GLU A C 1
ATOM 1306 O O . GLU A 1 170 ? -12.571 0.972 4.925 1.00 93.75 170 GLU A O 1
ATOM 1311 N N . ILE A 1 171 ? -12.530 -0.483 6.639 1.00 91.19 171 ILE A N 1
ATOM 1312 C CA . ILE A 1 171 ? -12.482 -1.703 5.834 1.00 91.19 171 ILE A CA 1
ATOM 1313 C C . ILE A 1 171 ? -13.874 -2.323 5.837 1.00 91.19 171 ILE A C 1
ATOM 1315 O O . ILE A 1 171 ? -14.415 -2.614 6.901 1.00 91.19 171 ILE A O 1
ATOM 1319 N N . GLY A 1 172 ? -14.440 -2.554 4.652 1.00 88.06 172 GLY A N 1
ATOM 1320 C CA . GLY A 1 172 ? -15.650 -3.360 4.503 1.00 88.06 172 GLY A CA 1
ATOM 1321 C C . GLY A 1 172 ? -15.334 -4.838 4.712 1.00 88.06 172 GLY A C 1
ATOM 1322 O O . GLY A 1 172 ? -14.402 -5.365 4.102 1.00 88.06 172 GLY A O 1
ATOM 1323 N N . LEU A 1 173 ? -16.102 -5.495 5.572 1.00 85.75 173 LEU A N 1
ATOM 1324 C CA . LEU A 1 173 ? -15.998 -6.923 5.816 1.00 85.75 173 LEU A CA 1
ATOM 1325 C C . LEU A 1 173 ? -17.040 -7.663 4.973 1.00 85.75 173 LEU A C 1
ATOM 1327 O O . LEU A 1 173 ? -18.157 -7.175 4.783 1.00 85.75 173 LEU A O 1
ATOM 1331 N N . PRO A 1 174 ? -16.684 -8.836 4.444 1.00 76.81 174 PRO A N 1
ATOM 1332 C CA . PRO A 1 174 ? -17.611 -9.640 3.672 1.00 76.81 174 PRO A CA 1
ATOM 1333 C C . PRO A 1 174 ? -18.761 -10.136 4.558 1.00 76.81 174 PRO A C 1
ATOM 1335 O O . PRO A 1 174 ? -18.535 -10.849 5.529 1.00 76.81 174 PRO A O 1
ATOM 1338 N N . GLY A 1 175 ? -19.998 -9.765 4.222 1.00 69.56 175 GLY A N 1
ATOM 1339 C CA . GLY A 1 175 ? -21.184 -10.157 4.996 1.00 69.56 175 GLY A CA 1
ATOM 1340 C C . GLY A 1 175 ? -21.581 -11.633 4.855 1.00 69.56 175 GLY A C 1
ATOM 1341 O O . GLY A 1 175 ? -22.447 -12.097 5.588 1.00 69.56 175 GLY A O 1
ATOM 1342 N N . ASP A 1 176 ? -20.970 -12.360 3.917 1.00 68.94 176 ASP A N 1
ATOM 1343 C CA . ASP A 1 176 ? -21.244 -13.765 3.597 1.00 68.94 176 ASP A CA 1
ATOM 1344 C C . ASP A 1 176 ? -20.360 -14.759 4.369 1.00 68.94 176 ASP A C 1
ATOM 1346 O O . ASP A 1 176 ? -20.629 -15.959 4.356 1.00 68.94 176 ASP A O 1
ATOM 1350 N N . VAL A 1 177 ? -19.318 -14.281 5.057 1.00 64.19 177 VAL A N 1
ATOM 1351 C CA . VAL A 1 177 ? -18.364 -15.123 5.787 1.00 64.19 177 VAL A CA 1
ATOM 1352 C C . VAL A 1 177 ? -18.182 -14.583 7.197 1.00 64.19 177 VAL A C 1
ATOM 1354 O O . VAL A 1 177 ? -17.846 -13.417 7.387 1.00 64.19 177 VAL A O 1
ATOM 1357 N N . ALA A 1 178 ? -18.358 -15.449 8.195 1.00 69.31 178 ALA A N 1
ATOM 1358 C CA . ALA A 1 178 ? -17.997 -15.129 9.568 1.00 69.31 178 ALA A CA 1
ATOM 1359 C C . ALA A 1 178 ? -16.471 -14.978 9.663 1.00 69.31 178 ALA A C 1
ATOM 1361 O O . ALA A 1 178 ? -15.734 -15.961 9.654 1.00 69.31 178 ALA A O 1
ATOM 1362 N N . VAL A 1 179 ? -16.002 -13.733 9.714 1.00 80.31 179 VAL A N 1
ATOM 1363 C CA . VAL A 1 179 ? -14.593 -13.395 9.921 1.00 80.31 179 VAL A CA 1
ATOM 1364 C C . VAL A 1 179 ? -14.401 -13.090 11.404 1.00 80.31 179 VAL A C 1
ATOM 1366 O O . VAL A 1 179 ? -14.980 -12.135 11.911 1.00 80.31 179 VAL A O 1
ATOM 1369 N N . ASP A 1 180 ? -13.599 -13.892 12.101 1.00 87.69 180 ASP A N 1
ATOM 1370 C CA . ASP A 1 180 ? -13.231 -13.683 13.510 1.00 87.69 180 ASP A CA 1
ATOM 1371 C C . ASP A 1 180 ? -11.988 -12.790 13.653 1.00 87.69 180 ASP A C 1
ATOM 1373 O O . ASP A 1 180 ? -11.779 -12.153 14.686 1.00 87.69 180 ASP A O 1
ATOM 1377 N N . HIS A 1 181 ? -11.148 -12.728 12.617 1.00 91.25 181 HIS A N 1
ATOM 1378 C CA . HIS A 1 181 ? -9.985 -11.857 12.575 1.00 91.25 181 HIS A CA 1
ATOM 1379 C C . HIS A 1 181 ? -9.537 -11.513 11.151 1.00 91.25 181 HIS A C 1
ATOM 1381 O O . HIS A 1 181 ? -9.757 -12.258 10.196 1.00 91.25 181 HIS A O 1
ATOM 1387 N N . ILE A 1 182 ? -8.818 -10.400 11.033 1.00 92.69 182 ILE A N 1
ATOM 1388 C CA . ILE A 1 182 ? -8.085 -10.006 9.828 1.00 92.69 182 ILE A CA 1
ATOM 1389 C C . ILE A 1 182 ? -6.605 -9.795 10.147 1.00 92.69 182 ILE A C 1
ATOM 1391 O O . ILE A 1 182 ? -6.216 -9.488 11.276 1.00 92.69 182 ILE A O 1
ATOM 1395 N N . TRP A 1 183 ? -5.774 -9.946 9.128 1.00 94.12 183 TRP A N 1
ATOM 1396 C CA . TRP A 1 183 ? -4.358 -9.624 9.135 1.00 94.12 183 TRP A CA 1
ATOM 1397 C C . TRP A 1 183 ? -4.124 -8.343 8.356 1.00 94.12 183 TRP A C 1
ATOM 1399 O O . TRP A 1 183 ? -4.627 -8.192 7.244 1.00 94.12 183 TRP A O 1
ATOM 1409 N N . ILE A 1 184 ? -3.332 -7.443 8.929 1.00 94.94 184 ILE A N 1
ATOM 1410 C CA . ILE A 1 184 ? -2.860 -6.233 8.257 1.00 94.94 184 ILE A CA 1
ATOM 1411 C C . ILE A 1 184 ? -1.350 -6.332 8.124 1.00 94.94 184 ILE A C 1
ATOM 1413 O O . ILE A 1 184 ? -0.646 -6.465 9.126 1.00 94.94 184 ILE A O 1
ATOM 1417 N N . GLU A 1 185 ? -0.855 -6.271 6.892 1.00 95.81 185 GLU A N 1
ATOM 1418 C CA . GLU A 1 185 ? 0.547 -6.514 6.557 1.00 95.81 185 GLU A CA 1
ATOM 1419 C C . GLU A 1 185 ? 1.138 -5.367 5.747 1.00 95.81 185 GLU A C 1
ATOM 1421 O O . GLU A 1 185 ? 0.598 -4.976 4.716 1.00 95.81 185 GLU A O 1
ATOM 1426 N N . ALA A 1 186 ? 2.282 -4.842 6.179 1.00 94.44 186 ALA A N 1
ATOM 1427 C CA . ALA A 1 186 ? 3.034 -3.849 5.429 1.00 94.44 186 ALA A CA 1
ATOM 1428 C C . ALA A 1 186 ? 3.735 -4.504 4.237 1.00 94.44 186 ALA A C 1
ATOM 1430 O O . ALA A 1 186 ? 4.449 -5.499 4.373 1.00 94.44 186 ALA A O 1
ATOM 1431 N N . ARG A 1 187 ? 3.592 -3.896 3.060 1.00 91.56 187 ARG A N 1
ATOM 1432 C CA . ARG A 1 187 ? 4.157 -4.404 1.808 1.00 91.56 187 ARG A CA 1
ATOM 1433 C C . ARG A 1 187 ? 5.117 -3.405 1.194 1.00 91.56 187 ARG A C 1
ATOM 1435 O O . ARG A 1 187 ? 5.076 -2.200 1.460 1.00 91.56 187 ARG A O 1
ATOM 1442 N N . GLN A 1 188 ? 5.996 -3.919 0.341 1.00 88.69 188 GLN A N 1
ATOM 1443 C CA . GLN A 1 188 ? 6.810 -3.055 -0.497 1.00 88.69 188 GLN A CA 1
ATOM 1444 C C . GLN A 1 188 ? 5.917 -2.299 -1.490 1.00 88.69 188 GLN A C 1
ATOM 1446 O O . GLN A 1 188 ? 4.997 -2.859 -2.080 1.00 88.69 188 GLN A O 1
ATOM 1451 N N . SER A 1 189 ? 6.189 -1.011 -1.686 1.00 84.19 189 SER A N 1
ATOM 1452 C CA . SER A 1 189 ? 5.407 -0.157 -2.594 1.00 84.19 189 SER A CA 1
ATOM 1453 C C . SER A 1 189 ? 5.889 -0.201 -4.049 1.00 84.19 189 SER A C 1
ATOM 1455 O O . SER A 1 189 ? 5.261 0.379 -4.940 1.00 84.19 189 SER A O 1
ATOM 1457 N N . GLY A 1 190 ? 7.013 -0.872 -4.293 1.00 76.88 190 GLY A N 1
ATOM 1458 C CA . GLY A 1 190 ? 7.640 -1.038 -5.594 1.00 76.88 190 GLY A CA 1
ATOM 1459 C C . GLY A 1 190 ? 8.518 -2.285 -5.625 1.00 76.88 190 GLY A C 1
ATOM 1460 O O . GLY A 1 190 ? 8.681 -2.965 -4.617 1.00 76.88 190 GLY A O 1
ATOM 1461 N N . ILE A 1 191 ? 9.072 -2.577 -6.800 1.00 69.19 191 ILE A N 1
ATOM 1462 C CA . ILE A 1 191 ? 9.986 -3.704 -6.995 1.00 69.19 191 ILE A CA 1
ATOM 1463 C C . ILE A 1 191 ? 11.340 -3.337 -6.386 1.00 69.19 191 ILE A C 1
ATOM 1465 O O . ILE A 1 191 ? 11.983 -2.400 -6.863 1.00 69.19 191 ILE A O 1
ATOM 1469 N N . LEU A 1 192 ? 11.762 -4.083 -5.368 1.00 65.62 192 LEU A N 1
ATOM 1470 C CA . LEU A 1 192 ? 13.140 -4.105 -4.891 1.00 65.62 192 LEU A CA 1
ATOM 1471 C C . LEU A 1 192 ? 13.908 -5.162 -5.692 1.00 65.62 192 LEU A C 1
ATOM 1473 O O . LEU A 1 192 ? 13.538 -6.334 -5.699 1.00 65.62 192 LEU A O 1
ATOM 1477 N N . VAL A 1 193 ? 14.942 -4.742 -6.416 1.00 58.88 193 VAL A N 1
ATOM 1478 C CA . VAL A 1 193 ? 15.826 -5.647 -7.170 1.00 58.88 193 VAL A CA 1
ATOM 1479 C C . VAL A 1 193 ? 16.900 -6.188 -6.205 1.00 58.88 193 VAL A C 1
ATOM 1481 O O . VAL A 1 193 ? 17.226 -5.508 -5.224 1.00 58.88 193 VAL A O 1
ATOM 1484 N N . PRO A 1 194 ? 17.452 -7.400 -6.414 1.00 54.62 194 PRO A N 1
ATOM 1485 C CA . PRO A 1 194 ? 18.609 -7.863 -5.646 1.00 54.62 194 PRO A CA 1
ATOM 1486 C C . PRO A 1 194 ? 19.767 -6.849 -5.699 1.00 54.62 194 PRO A C 1
ATOM 1488 O O . PRO A 1 194 ? 20.087 -6.344 -6.773 1.00 54.62 194 PRO A O 1
ATOM 1491 N N . GLY A 1 195 ? 20.375 -6.539 -4.546 1.00 60.22 195 GLY A N 1
ATOM 1492 C CA . GLY A 1 195 ? 21.447 -5.534 -4.428 1.00 60.22 195 GLY A CA 1
ATOM 1493 C C . GLY A 1 195 ? 20.979 -4.081 -4.253 1.00 60.22 195 GLY A C 1
ATOM 1494 O O . GLY A 1 195 ? 21.736 -3.160 -4.549 1.00 60.22 195 GLY A O 1
ATOM 1495 N N . HIS A 1 196 ? 19.740 -3.864 -3.804 1.00 69.75 196 HIS A N 1
ATOM 1496 C CA . HIS A 1 196 ? 19.181 -2.529 -3.574 1.00 69.75 196 HIS A CA 1
ATOM 1497 C C . HIS A 1 196 ? 19.971 -1.725 -2.531 1.00 69.75 196 HIS A C 1
ATOM 1499 O O . HIS A 1 196 ? 20.460 -2.260 -1.533 1.00 69.75 196 HIS A O 1
ATOM 1505 N N . SER A 1 197 ? 20.058 -0.411 -2.745 1.00 78.88 197 SER A N 1
ATOM 1506 C CA . SER A 1 197 ? 20.696 0.492 -1.786 1.00 78.88 197 SER A CA 1
ATOM 1507 C C . SER A 1 197 ? 19.822 0.703 -0.543 1.00 78.88 197 SER A C 1
ATOM 1509 O O . SER A 1 197 ? 18.603 0.499 -0.569 1.00 78.88 197 SER A O 1
ATOM 1511 N N . ALA A 1 198 ? 20.431 1.176 0.550 1.00 80.81 198 ALA A N 1
ATOM 1512 C CA . ALA A 1 198 ? 19.698 1.579 1.753 1.00 80.81 198 ALA A CA 1
ATOM 1513 C C . ALA A 1 198 ? 18.605 2.623 1.444 1.00 80.81 198 ALA A C 1
ATOM 1515 O O . ALA A 1 198 ? 17.521 2.575 2.025 1.00 80.81 198 ALA A O 1
ATOM 1516 N N . ASP A 1 199 ? 18.844 3.505 0.469 1.00 79.94 199 ASP A N 1
ATOM 1517 C CA . ASP A 1 199 ? 17.877 4.513 0.025 1.00 79.94 199 ASP A CA 1
ATOM 1518 C C . ASP A 1 199 ? 16.676 3.896 -0.702 1.00 79.94 199 ASP A C 1
ATOM 1520 O O . ASP A 1 199 ? 15.529 4.310 -0.502 1.00 79.94 199 ASP A O 1
ATOM 1524 N N . GLU A 1 200 ? 16.907 2.880 -1.538 1.00 81.75 200 GLU A N 1
ATOM 1525 C CA . GLU A 1 200 ? 15.829 2.149 -2.207 1.00 81.75 200 GLU A CA 1
ATOM 1526 C C . GLU A 1 200 ? 14.994 1.357 -1.202 1.00 81.75 200 GLU A C 1
ATOM 1528 O O . GLU A 1 200 ? 13.760 1.410 -1.259 1.00 81.75 200 GLU A O 1
ATOM 1533 N N . GLN A 1 201 ? 15.638 0.716 -0.225 1.00 83.31 201 GLN A N 1
ATOM 1534 C CA . GLN A 1 201 ? 14.944 0.069 0.886 1.00 83.31 201 GLN A CA 1
ATOM 1535 C C . GLN A 1 201 ? 14.119 1.085 1.686 1.00 83.31 201 GLN A C 1
ATOM 1537 O O . GLN A 1 201 ? 12.940 0.855 1.971 1.00 83.31 201 GLN A O 1
ATOM 1542 N N . ALA A 1 202 ? 14.689 2.253 1.988 1.00 82.69 202 ALA A N 1
ATOM 1543 C CA . ALA A 1 202 ? 14.009 3.312 2.723 1.00 82.69 202 ALA A CA 1
ATOM 1544 C C . ALA A 1 202 ? 12.803 3.888 1.964 1.00 82.69 202 ALA A C 1
ATOM 1546 O O . ALA A 1 202 ? 11.836 4.331 2.596 1.00 82.69 202 ALA A O 1
ATOM 1547 N N . LYS A 1 203 ? 12.821 3.859 0.628 1.00 83.62 203 LYS A N 1
ATOM 1548 C CA . LYS A 1 203 ? 11.761 4.396 -0.235 1.00 83.62 203 LYS A CA 1
ATOM 1549 C C . LYS A 1 203 ? 10.686 3.378 -0.603 1.00 83.62 203 LYS A C 1
ATOM 1551 O O . LYS A 1 203 ? 9.514 3.745 -0.680 1.00 83.62 203 LYS A O 1
ATOM 1556 N N . PHE A 1 204 ? 11.057 2.121 -0.830 1.00 87.00 204 PHE A N 1
ATOM 1557 C CA . PHE A 1 204 ? 10.148 1.107 -1.370 1.00 87.00 204 PHE A CA 1
ATOM 1558 C C . PHE A 1 204 ? 9.864 -0.042 -0.412 1.00 87.00 204 PHE A C 1
ATOM 1560 O O . PHE A 1 204 ? 8.770 -0.594 -0.495 1.00 87.00 204 PHE A O 1
ATOM 1567 N N . GLY A 1 205 ? 10.771 -0.357 0.513 1.00 87.44 205 GLY A N 1
ATOM 1568 C CA . GLY A 1 205 ? 10.630 -1.478 1.442 1.00 87.44 205 GLY A CA 1
ATOM 1569 C C . GLY A 1 205 ? 9.467 -1.321 2.424 1.00 87.44 205 GLY A C 1
ATOM 1570 O O . GLY A 1 205 ? 9.049 -0.189 2.700 1.00 87.44 205 GLY A O 1
ATOM 1571 N N . PRO A 1 206 ? 8.915 -2.431 2.941 1.00 91.12 206 PRO A N 1
ATOM 1572 C CA . PRO A 1 206 ? 7.805 -2.398 3.886 1.00 91.12 206 PRO A CA 1
ATOM 1573 C C . PRO A 1 206 ? 8.226 -1.696 5.185 1.00 91.12 206 PRO A C 1
ATOM 1575 O O . PRO A 1 206 ? 9.403 -1.695 5.554 1.00 91.12 206 PRO A O 1
ATOM 1578 N N . ARG A 1 207 ? 7.274 -1.051 5.865 1.00 90.00 207 ARG A N 1
ATOM 1579 C CA . ARG A 1 207 ? 7.552 -0.257 7.068 1.00 90.00 207 ARG A CA 1
ATOM 1580 C C . ARG A 1 207 ? 6.840 -0.839 8.284 1.00 90.00 207 ARG A C 1
ATOM 1582 O O . ARG A 1 207 ? 5.629 -1.037 8.202 1.00 90.00 207 ARG A O 1
ATOM 1589 N N . PRO A 1 208 ? 7.567 -1.095 9.389 1.00 92.88 208 PRO A N 1
ATOM 1590 C CA . PRO A 1 208 ? 6.946 -1.466 10.650 1.00 92.88 208 PRO A CA 1
ATOM 1591 C C . PRO A 1 208 ? 5.988 -0.374 11.117 1.00 92.88 208 PRO A C 1
ATOM 1593 O O . PRO A 1 208 ? 6.259 0.816 10.953 1.00 92.88 208 PRO A O 1
ATOM 1596 N N . PHE A 1 209 ? 4.871 -0.789 11.693 1.00 93.69 209 PHE A N 1
ATOM 1597 C CA . PHE A 1 209 ? 3.820 0.104 12.157 1.00 93.69 209 PHE A CA 1
ATOM 1598 C C . PHE A 1 209 ? 3.217 -0.407 13.458 1.00 93.69 209 PHE A C 1
ATOM 1600 O O . PHE A 1 209 ? 3.379 -1.574 13.815 1.00 93.69 209 PHE A O 1
ATOM 1607 N N . ARG A 1 210 ? 2.514 0.474 14.163 1.00 94.56 210 ARG A N 1
ATOM 1608 C CA . ARG A 1 210 ? 1.589 0.132 15.243 1.00 94.56 210 ARG A CA 1
ATOM 1609 C C . ARG A 1 210 ? 0.163 0.247 14.724 1.00 94.56 210 ARG A C 1
ATOM 1611 O O . ARG A 1 210 ? -0.109 1.069 13.846 1.00 94.56 210 ARG A O 1
ATOM 1618 N N . LEU A 1 211 ? -0.734 -0.561 15.270 1.00 92.94 211 LEU A N 1
ATOM 1619 C CA . LEU A 1 211 ? -2.112 -0.640 14.813 1.00 92.94 211 LEU A CA 1
ATOM 1620 C C . LEU A 1 211 ? -3.082 -0.396 15.965 1.00 92.94 211 LEU A C 1
ATOM 1622 O O . LEU A 1 211 ? -3.006 -1.055 16.995 1.00 92.94 211 LEU A O 1
ATOM 1626 N N . LEU A 1 212 ? -4.011 0.526 15.751 1.00 89.50 212 LEU A N 1
ATOM 1627 C CA . LEU A 1 212 ? -5.209 0.704 16.560 1.00 89.50 212 LEU A CA 1
ATOM 1628 C C . LEU A 1 212 ? -6.395 0.268 15.707 1.00 89.50 212 LEU A C 1
ATOM 1630 O O . LEU A 1 212 ? -6.495 0.681 14.552 1.00 89.50 212 LEU A O 1
ATOM 1634 N N . ALA A 1 213 ? -7.269 -0.564 16.251 1.00 82.75 213 ALA A N 1
ATOM 1635 C CA . ALA A 1 213 ? -8.460 -1.030 15.557 1.00 82.75 213 ALA A CA 1
ATOM 1636 C C . ALA A 1 213 ? -9.666 -0.960 16.494 1.00 82.75 213 ALA A C 1
ATOM 1638 O O . ALA A 1 213 ? -9.522 -1.193 17.697 1.00 82.75 213 ALA A O 1
ATOM 1639 N N . SER A 1 214 ? -10.823 -0.619 15.931 1.00 70.19 214 SER A N 1
ATOM 1640 C CA . SER A 1 214 ? -12.113 -0.500 16.618 1.00 70.19 214 SER A CA 1
ATOM 1641 C C . SER A 1 214 ? -13.250 -1.002 15.743 1.00 70.19 214 SER A C 1
ATOM 1643 O O . SER A 1 214 ? -13.198 -0.726 14.517 1.00 70.19 214 SER A O 1
#

pLDDT: mean 75.99, std 14.71, range [37.94, 95.81]